Protein AF-A0A2U0TCL8-F1 (afdb_monomer)

Mean predicted aligned error: 9.35 Å

Solvent-accessible surface area (backbone atoms only — not comparable to full-atom values): 14230 Å² total; per-residue (Å²): 130,83,76,74,63,49,68,60,53,51,51,57,44,38,33,75,78,64,74,40,71,72,40,63,86,39,90,92,47,63,72,33,33,38,34,45,47,89,89,80,61,44,68,26,34,36,37,35,71,40,50,26,63,83,74,75,40,86,68,87,61,67,43,48,31,35,37,31,41,38,62,55,90,52,48,67,68,46,53,77,38,72,42,38,41,77,23,74,99,47,61,59,70,41,24,34,24,36,43,59,82,69,63,46,55,70,67,63,52,49,53,44,52,51,51,8,38,60,76,57,50,53,68,68,59,29,56,77,68,70,41,91,75,66,47,51,32,35,34,57,39,48,60,91,83,41,63,62,70,61,49,40,71,76,60,38,48,47,80,41,81,52,85,65,94,67,46,56,67,15,36,42,30,36,27,34,37,73,90,64,36,13,37,35,35,38,22,41,24,75,39,50,75,42,80,35,83,55,87,52,94,90,48,93,39,66,27,25,23,36,32,31,65,76,44,80,46,55,58,74,76,40,15,50,71,58,38,38,77,65,73,42,84,76,69,90,49,76,41,74,55,51,66,70,52,54,52,55,62,65,62,74,110

Organism: NCBI:txid1122935

Nearest PDB structures (foldseek):
  3h9x-assembly1_A  TM=9.838E-01  e=2.923E-14  Pseudomonas syringae pv. tomato
  2kfp-assembly1_A  TM=9.022E-01  e=9.001E-12  Pseudomonas syringae pv. tomato
  2gbs-assembly1_A  TM=6.401E-01  e=4.550E-04  Rhodopseudomonas palustris CGA009
  5y6b-assembly4_D  TM=6.454E-01  e=4.836E-04  Zymomonas mobilis subsp. mobilis ATCC 10988
  1zce-assembly1_A  TM=6.730E-01  e=1.005E-03  Agrobacterium fabrum str. C58

Structure (mmCIF, N/CA/C/O backbone):
data_AF-A0A2U0TCL8-F1
#
_entry.id   AF-A0A2U0TCL8-F1
#
loop_
_atom_site.group_PDB
_atom_site.id
_atom_site.type_symbol
_atom_site.label_atom_id
_atom_site.label_alt_id
_atom_site.label_comp_id
_atom_site.label_asym_id
_atom_site.label_entity_id
_atom_site.label_seq_id
_atom_site.pdbx_PDB_ins_code
_atom_site.Cartn_x
_atom_site.Cartn_y
_atom_site.Cartn_z
_atom_site.occupancy
_atom_site.B_iso_or_equiv
_atom_site.auth_seq_id
_atom_site.auth_comp_id
_atom_site.auth_asym_id
_atom_site.auth_atom_id
_atom_site.pdbx_PDB_model_num
ATOM 1 N N . MET A 1 1 ? -21.539 21.633 22.368 1.00 35.16 1 MET A N 1
ATOM 2 C CA . MET A 1 1 ? -21.601 20.963 21.054 1.00 35.16 1 MET A CA 1
ATOM 3 C C . MET A 1 1 ? -21.354 19.491 21.312 1.00 35.16 1 MET A C 1
ATOM 5 O O . MET A 1 1 ? -20.306 19.159 21.846 1.00 35.16 1 MET A O 1
ATOM 9 N N . SER A 1 2 ? -22.362 18.649 21.104 1.00 37.31 2 SER A N 1
ATOM 10 C CA . SER A 1 2 ? -22.254 17.194 21.237 1.00 37.31 2 SER A CA 1
ATOM 11 C C . SER A 1 2 ? -21.153 16.699 20.303 1.00 37.31 2 SER A C 1
ATOM 13 O O . SER A 1 2 ? -21.196 16.982 19.109 1.00 37.31 2 SER A O 1
ATOM 15 N N . ASN A 1 3 ? -20.150 16.014 20.855 1.00 48.47 3 ASN A N 1
ATOM 16 C CA . ASN A 1 3 ? -19.114 15.362 20.059 1.00 48.47 3 ASN A CA 1
ATOM 17 C C . ASN A 1 3 ? -19.838 14.423 19.071 1.00 48.47 3 ASN A C 1
ATOM 19 O O . ASN A 1 3 ? -20.658 13.621 19.537 1.00 48.47 3 ASN A O 1
ATOM 23 N N . PRO A 1 4 ? -19.653 14.541 17.742 1.00 58.88 4 PRO A N 1
ATOM 24 C CA . PRO A 1 4 ? -20.267 13.603 16.813 1.00 58.88 4 PRO A CA 1
ATOM 25 C C . PRO A 1 4 ? -19.856 12.184 17.215 1.00 58.88 4 PRO A C 1
ATOM 27 O O . PRO A 1 4 ? -18.716 11.953 17.619 1.00 58.88 4 PRO A O 1
ATOM 30 N N . ASN A 1 5 ? -20.791 11.235 17.156 1.00 86.75 5 ASN A N 1
ATOM 31 C CA . ASN A 1 5 ? -20.485 9.831 17.409 1.00 86.75 5 ASN A CA 1
ATOM 32 C C . ASN A 1 5 ? -19.548 9.338 16.288 1.00 86.75 5 ASN A C 1
ATOM 34 O O . ASN A 1 5 ? -20.013 8.895 15.239 1.00 86.75 5 ASN A O 1
ATOM 38 N N . LEU A 1 6 ? -18.231 9.475 16.498 1.00 94.06 6 LEU A N 1
ATOM 39 C CA . LEU A 1 6 ? -17.193 9.163 15.511 1.00 94.06 6 LEU A CA 1
ATOM 40 C C . LEU A 1 6 ? -17.267 7.705 15.056 1.00 94.06 6 LEU A C 1
ATOM 42 O O . LEU A 1 6 ? -17.051 7.424 13.882 1.00 94.06 6 LEU A O 1
ATOM 46 N N . ARG A 1 7 ? -17.645 6.781 15.947 1.00 95.81 7 ARG A N 1
ATOM 47 C CA . ARG A 1 7 ? -17.905 5.383 15.588 1.00 95.81 7 ARG A CA 1
ATOM 48 C C . ARG A 1 7 ? -18.994 5.289 14.521 1.00 95.81 7 ARG A C 1
ATOM 50 O O . ARG A 1 7 ? -18.753 4.672 13.489 1.00 95.81 7 ARG A O 1
ATOM 57 N N . GLN A 1 8 ? -20.162 5.895 14.743 1.00 95.75 8 GLN A N 1
ATOM 58 C CA . GLN A 1 8 ? -21.251 5.848 13.760 1.00 95.75 8 GLN A CA 1
ATOM 59 C C . GLN A 1 8 ? -20.847 6.529 12.451 1.00 95.75 8 GLN A C 1
ATOM 61 O O . GLN A 1 8 ? -21.070 5.976 11.381 1.00 95.75 8 GLN A O 1
ATOM 66 N N . PHE A 1 9 ? -20.169 7.675 12.538 1.00 95.38 9 PHE A N 1
ATOM 67 C CA . PHE A 1 9 ? -19.636 8.372 11.371 1.00 95.38 9 PHE A CA 1
ATOM 68 C C . PHE A 1 9 ? -18.721 7.473 10.520 1.00 95.38 9 PHE A C 1
ATOM 70 O O . PHE A 1 9 ? -18.880 7.423 9.301 1.00 95.38 9 PHE A O 1
ATOM 77 N N . ILE A 1 10 ? -17.798 6.734 11.148 1.00 97.44 10 ILE A N 1
ATOM 78 C CA . ILE A 1 10 ? -16.909 5.794 10.453 1.00 97.44 10 ILE A CA 1
ATOM 79 C C . ILE A 1 10 ? -17.711 4.661 9.811 1.00 97.44 10 ILE A C 1
ATOM 81 O O . ILE A 1 10 ? -17.450 4.330 8.658 1.00 97.44 10 ILE A O 1
ATOM 85 N N . LEU A 1 11 ? -18.672 4.071 10.531 1.00 97.44 11 LEU A N 1
ATOM 86 C CA . LEU A 1 11 ? -19.505 2.984 10.005 1.00 97.44 11 LEU A CA 1
ATOM 87 C C . LEU A 1 11 ? -20.307 3.437 8.776 1.00 97.44 11 LEU A C 1
ATOM 89 O O . LEU A 1 11 ? -20.274 2.767 7.747 1.00 97.44 11 LEU A O 1
ATOM 93 N N . ASP A 1 12 ? -20.933 4.612 8.843 1.00 96.81 12 ASP A N 1
ATOM 94 C CA . ASP A 1 12 ? -21.671 5.191 7.717 1.00 96.81 12 ASP A CA 1
ATOM 95 C C . ASP A 1 12 ? -20.745 5.545 6.547 1.00 96.81 12 ASP A C 1
ATOM 97 O O . ASP A 1 12 ? -21.157 5.505 5.387 1.00 96.81 12 ASP A O 1
ATOM 101 N N . TYR A 1 13 ? -19.509 5.963 6.835 1.00 95.31 13 TYR A N 1
ATOM 102 C CA . TYR A 1 13 ? -18.511 6.270 5.817 1.00 95.31 13 TYR A CA 1
ATOM 103 C C . TYR A 1 13 ? -18.089 5.004 5.066 1.00 95.31 13 TYR A C 1
ATOM 105 O O . TYR A 1 13 ? -18.170 4.965 3.842 1.00 95.31 13 TYR A O 1
ATOM 113 N N . VAL A 1 14 ? -17.674 3.948 5.770 1.00 96.38 14 VAL A N 1
ATOM 114 C CA . VAL A 1 14 ? -17.174 2.726 5.116 1.00 96.38 14 VAL A CA 1
ATOM 115 C C . VAL A 1 14 ? -18.270 1.940 4.398 1.00 96.38 14 VAL A C 1
ATOM 117 O O . VAL A 1 14 ? -17.985 1.291 3.393 1.00 96.38 14 VAL A O 1
ATOM 120 N N . ASP A 1 15 ? -19.518 2.029 4.854 1.00 96.19 15 ASP A N 1
ATOM 121 C CA . ASP A 1 15 ? -20.661 1.482 4.126 1.00 96.19 15 ASP A CA 1
ATOM 122 C C . ASP A 1 15 ? -20.858 2.224 2.794 1.00 96.19 15 ASP A C 1
ATOM 124 O O . ASP A 1 15 ? -20.819 1.618 1.725 1.00 96.19 15 ASP A O 1
ATOM 128 N N . ARG A 1 16 ? -20.925 3.562 2.822 1.00 93.50 16 ARG A N 1
ATOM 129 C CA . ARG A 1 16 ? -21.121 4.377 1.609 1.00 93.50 16 ARG A CA 1
ATOM 130 C C . ARG A 1 16 ? -19.953 4.322 0.625 1.00 93.50 16 ARG A C 1
ATOM 132 O O . ARG A 1 16 ? -20.184 4.309 -0.580 1.00 93.50 16 ARG A O 1
ATOM 139 N N . HIS A 1 17 ? -18.715 4.338 1.116 1.00 89.00 17 HIS A N 1
ATOM 140 C CA . HIS A 1 17 ? -17.519 4.441 0.274 1.00 89.00 17 HIS A CA 1
ATOM 141 C C . HIS A 1 17 ? -16.965 3.084 -0.164 1.00 89.00 17 HIS A C 1
ATOM 143 O O . HIS A 1 17 ? -16.401 2.981 -1.251 1.00 89.00 17 HIS A O 1
ATOM 149 N N . TYR A 1 18 ? -17.130 2.043 0.658 1.00 93.50 18 TYR A N 1
ATOM 150 C CA . TYR A 1 18 ? -16.530 0.727 0.420 1.00 93.50 18 TYR A CA 1
ATOM 151 C C . TYR A 1 18 ? -17.537 -0.417 0.385 1.00 93.50 18 TYR A C 1
ATOM 153 O O . TYR A 1 18 ? -17.122 -1.569 0.239 1.00 93.50 18 TYR A O 1
ATOM 161 N N . ASN A 1 19 ? -18.836 -0.141 0.553 1.00 93.81 19 ASN A N 1
ATOM 162 C CA . ASN A 1 19 ? -19.871 -1.165 0.703 1.00 93.81 19 ASN A CA 1
ATOM 163 C C . ASN A 1 19 ? -19.493 -2.196 1.786 1.00 93.81 19 ASN A C 1
ATOM 165 O O . ASN A 1 19 ? -19.624 -3.411 1.604 1.00 93.81 19 ASN A O 1
ATOM 169 N N . THR A 1 20 ? -18.892 -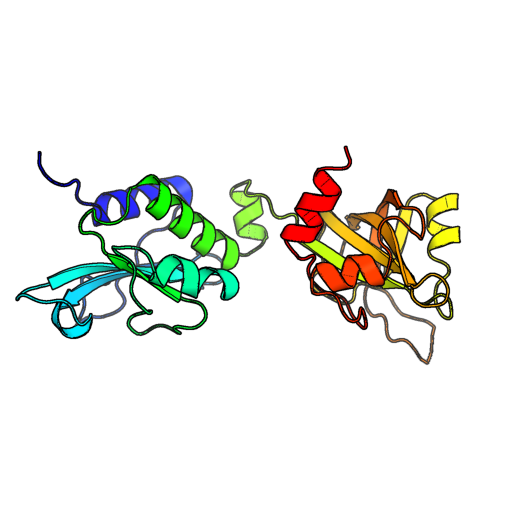1.723 2.885 1.00 97.19 20 THR A N 1
ATOM 170 C CA . THR A 1 20 ? -18.407 -2.586 3.966 1.00 97.19 20 THR A CA 1
ATOM 171 C C . THR A 1 20 ? -19.322 -2.501 5.178 1.00 97.19 20 THR A C 1
ATOM 173 O O . THR A 1 20 ? -19.351 -1.492 5.876 1.00 97.19 20 THR A O 1
ATOM 176 N N . ALA A 1 21 ? -19.989 -3.615 5.480 1.00 96.81 21 ALA A N 1
ATOM 177 C CA . ALA A 1 21 ? -20.738 -3.799 6.715 1.00 96.81 21 ALA A CA 1
ATOM 178 C C . ALA A 1 21 ? -19.823 -4.312 7.849 1.00 96.81 21 ALA A C 1
ATOM 180 O O . ALA A 1 21 ? -18.953 -5.156 7.597 1.00 96.81 21 ALA A O 1
ATOM 181 N N . PRO A 1 22 ? -20.012 -3.851 9.101 1.00 97.94 22 PRO A N 1
ATOM 182 C CA . PRO A 1 22 ? -19.245 -4.338 10.241 1.00 97.94 22 PRO A CA 1
ATOM 183 C C . PRO A 1 22 ? -19.599 -5.782 10.611 1.00 97.94 22 PRO A C 1
ATOM 185 O O . PRO A 1 22 ? -20.764 -6.179 10.603 1.00 97.94 22 PRO A O 1
ATOM 188 N N . GLU A 1 23 ? -18.591 -6.554 11.016 1.00 98.06 23 GLU A N 1
ATOM 189 C CA . GLU A 1 23 ? -18.771 -7.883 11.606 1.00 98.06 23 GLU A CA 1
ATOM 190 C C . GLU A 1 23 ? -18.440 -7.879 13.104 1.00 98.06 23 GLU A C 1
ATOM 192 O O . GLU A 1 23 ? -17.390 -7.391 13.520 1.00 98.06 23 GLU A O 1
ATOM 197 N N . TYR A 1 24 ? -19.308 -8.490 13.913 1.00 97.62 24 TYR A N 1
ATOM 198 C CA . TYR A 1 24 ? -19.154 -8.595 15.367 1.00 97.62 24 TYR A CA 1
ATOM 199 C C . TYR A 1 24 ? -18.804 -10.033 15.745 1.00 97.62 24 TYR A C 1
ATOM 201 O O . TYR A 1 24 ? -19.670 -10.891 15.914 1.00 97.62 24 TYR A O 1
ATOM 209 N N . LEU A 1 25 ? -17.504 -10.318 15.804 1.00 96.06 25 LEU A N 1
ATOM 210 C CA . LEU A 1 25 ? -17.001 -11.695 15.841 1.00 96.06 25 LEU A CA 1
ATOM 211 C C . LEU A 1 25 ? -16.941 -12.305 17.248 1.00 96.06 25 LEU A C 1
ATOM 213 O O . LEU A 1 25 ? -16.801 -13.523 17.381 1.00 96.06 25 LEU A O 1
ATOM 217 N N . TRP A 1 26 ? -17.041 -11.493 18.303 1.00 95.88 26 TRP A N 1
ATOM 218 C CA . TRP A 1 26 ? -16.821 -11.940 19.680 1.00 95.88 26 TRP A CA 1
ATOM 219 C C . TRP A 1 26 ? -18.052 -11.750 20.559 1.00 95.88 26 TRP A C 1
ATOM 221 O O . TRP A 1 26 ? -18.563 -10.650 20.715 1.00 95.88 26 TRP A O 1
ATOM 231 N N . LYS A 1 27 ? -18.474 -12.826 21.238 1.00 94.19 27 LYS A N 1
ATOM 232 C CA . LYS A 1 27 ? -19.571 -12.775 22.223 1.00 94.19 27 LYS A CA 1
ATOM 233 C C . LYS A 1 27 ? -19.224 -11.961 23.473 1.00 94.19 27 LYS A C 1
ATOM 235 O O . LYS A 1 27 ? -20.117 -11.392 24.086 1.00 94.19 27 LYS A O 1
ATOM 240 N N . ARG A 1 28 ? -17.949 -11.976 23.884 1.00 94.44 28 ARG A N 1
ATOM 241 C CA . ARG A 1 28 ? -17.468 -11.263 25.083 1.00 94.44 28 ARG A CA 1
ATOM 242 C C . ARG A 1 28 ? -17.298 -9.767 24.840 1.00 94.44 28 ARG A C 1
ATOM 244 O O . ARG A 1 28 ? -17.519 -8.991 25.758 1.00 94.44 28 ARG A O 1
ATOM 251 N N . ASP A 1 29 ? -16.989 -9.401 23.602 1.00 94.19 29 ASP A N 1
ATOM 252 C CA . ASP A 1 29 ? -16.765 -8.027 23.165 1.00 94.19 29 ASP A CA 1
ATOM 253 C C . ASP A 1 29 ? -17.728 -7.708 22.006 1.00 94.19 29 ASP A C 1
ATOM 255 O O . ASP A 1 29 ? -17.301 -7.533 20.862 1.00 94.19 29 ASP A O 1
ATOM 259 N N . PRO A 1 30 ? -19.053 -7.674 22.267 1.00 94.56 30 PRO A N 1
ATOM 260 C CA . PRO A 1 30 ? -20.074 -7.561 21.221 1.00 94.56 30 PRO A CA 1
ATOM 261 C C . PRO A 1 30 ? -20.045 -6.213 20.492 1.00 94.56 30 PRO A C 1
ATOM 263 O O . PRO A 1 30 ? -20.633 -6.078 19.426 1.00 94.56 30 PRO A O 1
ATOM 266 N N . ASN A 1 31 ? -19.352 -5.223 21.054 1.00 94.31 31 ASN A N 1
ATOM 267 C CA . ASN A 1 31 ? -19.199 -3.891 20.484 1.00 94.31 31 ASN A CA 1
ATOM 268 C C . ASN A 1 31 ? -17.966 -3.774 19.572 1.00 94.31 31 ASN A C 1
ATOM 270 O O . ASN A 1 31 ? -17.753 -2.712 18.981 1.00 94.31 31 ASN A O 1
ATOM 274 N N . TYR A 1 32 ? -17.141 -4.820 19.449 1.00 97.50 32 TYR A N 1
ATOM 275 C CA . TYR A 1 32 ? -15.972 -4.799 18.573 1.00 97.50 32 TYR A CA 1
ATOM 276 C C . TYR A 1 32 ? -16.414 -5.040 17.130 1.00 97.50 32 TYR A C 1
ATOM 278 O O . TYR A 1 32 ? -16.843 -6.138 16.775 1.00 97.50 32 TYR A O 1
ATOM 286 N N . ALA A 1 33 ? -16.306 -4.003 16.305 1.00 98.31 33 ALA A N 1
ATOM 287 C CA . ALA A 1 33 ? -16.721 -4.016 14.911 1.00 98.31 33 ALA A CA 1
ATOM 288 C C . ALA A 1 33 ? -15.503 -4.214 14.007 1.00 98.31 33 ALA A C 1
ATOM 290 O O . ALA A 1 33 ? -14.655 -3.328 13.884 1.00 98.31 33 ALA A O 1
ATOM 291 N N . VAL A 1 34 ? -15.412 -5.375 13.367 1.00 98.62 34 VAL A N 1
ATOM 292 C CA . VAL A 1 34 ? -14.377 -5.682 12.380 1.00 98.62 34 VAL A CA 1
ATOM 293 C C . VAL A 1 34 ? -14.807 -5.176 11.010 1.00 98.62 34 VAL A C 1
ATOM 295 O O . VAL A 1 34 ? -15.898 -5.496 10.542 1.00 98.62 34 VAL A O 1
ATOM 298 N N . LEU A 1 35 ? -13.913 -4.448 10.342 1.00 98.62 35 LEU A N 1
ATOM 299 C CA . LEU A 1 35 ? -14.072 -3.994 8.965 1.00 98.62 35 LEU A CA 1
ATOM 300 C C . LEU A 1 35 ? -13.027 -4.687 8.087 1.00 98.62 35 LEU A C 1
ATOM 302 O O . LEU A 1 35 ? -11.814 -4.618 8.327 1.00 98.62 35 LEU A O 1
ATOM 306 N N . ARG A 1 36 ? -13.499 -5.419 7.082 1.00 97.56 36 ARG A N 1
ATOM 307 C CA . ARG A 1 36 ? -12.656 -6.293 6.267 1.00 97.56 36 ARG A CA 1
ATOM 308 C C . ARG A 1 36 ? -13.212 -6.451 4.863 1.00 97.56 36 ARG A C 1
ATOM 310 O O . ARG A 1 36 ? -14.424 -6.477 4.676 1.00 97.56 36 ARG A O 1
ATOM 317 N N . HIS A 1 37 ? -12.317 -6.612 3.895 1.00 96.50 37 HIS A N 1
ATOM 318 C CA . HIS A 1 37 ? -12.690 -6.710 2.485 1.00 96.50 37 HIS A CA 1
ATOM 319 C C . HIS A 1 37 ? -13.594 -7.917 2.214 1.00 96.50 37 HIS A C 1
ATOM 321 O O . HIS A 1 37 ? -13.456 -8.977 2.844 1.00 96.50 37 HIS A O 1
ATOM 327 N N . GLN A 1 38 ? -14.516 -7.774 1.261 1.00 91.19 38 GLN A N 1
ATOM 328 C CA . GLN A 1 38 ? -15.421 -8.860 0.878 1.00 91.19 38 GLN A CA 1
ATOM 329 C C . GLN A 1 38 ? -14.682 -9.974 0.117 1.00 91.19 38 GLN A C 1
ATOM 331 O O . GLN A 1 38 ? -14.950 -11.153 0.342 1.00 91.19 38 GLN A O 1
ATOM 336 N N . ASP A 1 39 ? -13.710 -9.604 -0.718 1.00 86.38 39 ASP A N 1
ATOM 337 C CA . ASP A 1 39 ? -13.019 -10.477 -1.672 1.00 86.38 39 ASP A CA 1
ATOM 338 C C . ASP A 1 39 ? -11.933 -11.370 -1.045 1.00 86.38 39 ASP A C 1
ATOM 340 O O . ASP A 1 39 ? -11.868 -12.566 -1.313 1.00 86.38 39 ASP A O 1
ATOM 344 N N . ASN A 1 40 ? -11.072 -10.809 -0.195 1.00 92.88 40 ASN A N 1
ATOM 345 C CA . ASN A 1 40 ? -9.883 -11.472 0.349 1.00 92.88 40 ASN A CA 1
ATOM 346 C C . ASN A 1 40 ? -9.960 -11.692 1.865 1.00 92.88 40 ASN A C 1
ATOM 348 O O . ASN A 1 40 ? -9.033 -12.217 2.483 1.00 92.88 40 ASN A O 1
ATOM 352 N N . ARG A 1 41 ? -11.068 -11.250 2.460 1.00 95.50 41 ARG A N 1
ATOM 353 C CA . ARG A 1 41 ? -11.398 -11.299 3.878 1.00 95.50 41 ARG A CA 1
ATOM 354 C C . ARG A 1 41 ? -10.418 -10.602 4.837 1.00 95.50 41 ARG A C 1
ATOM 356 O O . ARG A 1 41 ? -10.638 -10.683 6.048 1.00 95.50 41 ARG A O 1
ATOM 363 N N . LYS A 1 42 ? -9.392 -9.897 4.347 1.00 96.88 42 LYS A N 1
ATOM 364 C CA . LYS A 1 42 ? -8.394 -9.198 5.170 1.00 96.88 42 LYS A CA 1
ATOM 365 C C . LYS A 1 42 ? -9.016 -8.018 5.894 1.00 96.88 42 LYS A C 1
ATOM 367 O O . LYS A 1 42 ? -9.801 -7.267 5.322 1.00 96.88 42 LYS A O 1
ATOM 372 N N . TRP A 1 43 ? -8.618 -7.851 7.148 1.00 98.25 43 TRP A N 1
ATOM 373 C CA . TRP A 1 43 ? -9.043 -6.726 7.965 1.00 98.25 43 TRP A CA 1
ATOM 374 C C . TRP A 1 43 ? -8.250 -5.496 7.579 1.00 98.25 43 TRP A C 1
ATOM 376 O O . TRP A 1 43 ? -7.026 -5.561 7.449 1.00 98.25 43 TRP A O 1
ATOM 386 N N . TYR A 1 44 ? -8.964 -4.390 7.434 1.00 98.12 44 TYR A N 1
ATOM 387 C CA . TYR A 1 44 ? -8.372 -3.071 7.282 1.00 98.12 44 TYR A CA 1
ATOM 388 C C . TYR A 1 44 ? -8.698 -2.186 8.484 1.00 98.12 44 TYR A C 1
ATOM 390 O O . TYR A 1 44 ? -7.980 -1.229 8.750 1.00 98.12 44 TYR A O 1
ATOM 398 N N . ALA A 1 45 ? -9.722 -2.514 9.270 1.00 98.56 45 ALA A N 1
ATOM 399 C CA . ALA A 1 45 ? -9.929 -1.844 10.538 1.00 98.56 45 ALA A CA 1
ATOM 400 C C . ALA A 1 45 ? -10.634 -2.726 11.563 1.00 98.56 45 ALA A C 1
ATOM 402 O O . ALA A 1 45 ? -11.290 -3.715 11.232 1.00 98.56 45 ALA A O 1
ATOM 403 N N . ILE A 1 46 ? -10.514 -2.335 12.825 1.00 98.56 46 ILE A N 1
ATOM 404 C CA . ILE A 1 46 ? -11.380 -2.825 13.894 1.00 98.56 46 ILE A CA 1
ATOM 405 C C . ILE A 1 46 ? -11.648 -1.686 14.875 1.00 98.56 46 ILE A C 1
ATOM 407 O O . ILE A 1 46 ? -10.706 -1.099 15.404 1.00 98.56 46 ILE A O 1
ATOM 411 N N . ILE A 1 47 ? -12.925 -1.380 15.095 1.00 98.50 47 ILE A N 1
ATOM 412 C CA . ILE A 1 47 ? -13.389 -0.385 16.067 1.00 98.50 47 ILE A CA 1
ATOM 413 C C . ILE A 1 47 ? -13.723 -1.114 17.364 1.00 98.50 47 ILE A C 1
ATOM 415 O O . ILE A 1 47 ? -14.436 -2.116 17.348 1.00 98.50 47 ILE A O 1
ATOM 419 N N . MET A 1 48 ? -13.213 -0.617 18.481 1.00 98.06 48 MET A N 1
ATOM 420 C CA . MET A 1 48 ? -13.302 -1.246 19.794 1.00 98.06 48 MET A CA 1
ATOM 421 C C . MET A 1 48 ? -13.630 -0.192 20.843 1.00 98.06 48 MET A C 1
ATOM 423 O O . MET A 1 48 ? -13.101 0.911 20.788 1.00 98.06 48 MET A O 1
ATOM 427 N N . ASP A 1 49 ? -14.440 -0.547 21.829 1.00 96.31 49 ASP A N 1
ATOM 428 C CA . ASP A 1 49 ? -14.580 0.198 23.075 1.00 96.31 49 ASP A CA 1
ATOM 429 C C . ASP A 1 49 ? -13.605 -0.408 24.095 1.00 96.31 49 ASP A C 1
ATOM 431 O O . ASP A 1 49 ? -13.813 -1.514 24.564 1.00 96.31 49 ASP A O 1
ATOM 435 N N . ILE A 1 50 ? -12.502 0.252 24.431 1.00 96.06 50 ILE A N 1
ATOM 436 C CA . ILE A 1 50 ? -11.407 -0.357 25.209 1.00 96.06 50 ILE A CA 1
ATOM 437 C C . ILE A 1 50 ? -11.350 0.281 26.602 1.00 96.06 50 ILE A C 1
ATOM 439 O O . ILE A 1 50 ? -11.491 1.502 26.706 1.00 96.06 50 ILE A O 1
ATOM 443 N N . PRO A 1 51 ? -11.115 -0.474 27.697 1.00 96.44 51 PRO A N 1
ATOM 444 C CA . PRO A 1 51 ? -10.806 0.132 28.989 1.00 96.44 51 PRO A CA 1
ATOM 445 C C . PRO A 1 51 ? -9.609 1.078 28.875 1.00 96.44 51 PRO A C 1
ATOM 447 O O . PRO A 1 51 ? -8.557 0.686 28.369 1.00 96.44 51 PRO A O 1
ATOM 450 N N . ARG A 1 52 ? -9.729 2.300 29.398 1.00 96.94 52 ARG A N 1
ATOM 451 C CA . ARG A 1 52 ? -8.658 3.313 29.323 1.00 96.94 52 ARG A CA 1
ATOM 452 C C . ARG A 1 52 ? -7.322 2.795 29.869 1.00 96.94 52 ARG A C 1
ATOM 454 O O . ARG A 1 52 ? -6.280 2.987 29.245 1.00 96.94 52 ARG A O 1
ATOM 461 N N . SER A 1 53 ? -7.372 2.032 30.961 1.00 96.62 53 SER A N 1
ATOM 462 C CA . SER A 1 53 ? -6.207 1.385 31.577 1.00 96.62 53 SER A CA 1
ATOM 463 C C . SER A 1 53 ? -5.477 0.405 30.652 1.00 96.62 53 SER A C 1
ATOM 465 O O . SER A 1 53 ? -4.255 0.308 30.709 1.00 96.62 53 SER A O 1
ATOM 467 N N . SER A 1 54 ? -6.191 -0.281 29.753 1.00 96.31 54 SER A N 1
ATOM 468 C CA . SER A 1 54 ? -5.589 -1.211 28.781 1.00 96.31 54 SER A CA 1
ATOM 469 C C . SER A 1 54 ? -4.796 -0.495 27.684 1.00 96.31 54 SER A C 1
ATOM 471 O O . SER A 1 54 ? -3.956 -1.114 27.035 1.00 96.31 54 SER A O 1
ATOM 473 N N . LEU A 1 55 ? -5.046 0.803 27.497 1.00 95.88 55 LEU A N 1
ATOM 474 C CA . LEU A 1 55 ? -4.334 1.682 26.570 1.00 95.88 55 LEU A CA 1
ATOM 475 C C . LEU A 1 55 ? -3.261 2.539 27.267 1.00 95.88 55 LEU A C 1
ATOM 477 O O . LEU A 1 55 ? -2.665 3.403 26.632 1.00 95.88 55 LEU A O 1
ATOM 481 N N . GLY A 1 56 ? -3.022 2.335 28.569 1.00 95.00 56 GLY A N 1
ATOM 482 C CA . GLY A 1 56 ? -2.108 3.172 29.355 1.00 95.00 56 GLY A CA 1
ATOM 483 C C . GLY A 1 56 ? -2.624 4.596 29.599 1.00 95.00 56 GLY A C 1
ATOM 484 O O . GLY A 1 56 ? -1.850 5.475 29.971 1.00 95.00 56 GLY A O 1
ATOM 485 N N . LEU A 1 57 ? -3.922 4.840 29.388 1.00 94.75 57 LEU A N 1
ATOM 486 C CA . LEU A 1 57 ? -4.547 6.142 29.597 1.00 94.75 57 LEU A CA 1
ATOM 487 C C . LEU A 1 57 ? -5.001 6.302 31.050 1.00 94.75 57 LEU A C 1
ATOM 489 O O . LEU A 1 57 ? -5.490 5.362 31.675 1.00 94.75 57 LEU A O 1
ATOM 493 N N . GLN A 1 58 ? -4.895 7.528 31.561 1.00 93.56 58 GLN A N 1
ATOM 494 C CA . GLN A 1 58 ? -5.417 7.896 32.878 1.00 93.56 58 GLN A CA 1
ATOM 495 C C . GLN A 1 58 ? -6.953 7.980 32.876 1.00 93.56 58 GLN A C 1
ATOM 497 O O . GLN A 1 58 ? -7.573 8.304 31.851 1.00 93.56 58 GLN A O 1
ATOM 502 N N . GLY A 1 59 ? -7.546 7.753 34.050 1.00 91.56 59 GLY A N 1
ATOM 503 C CA . GLY A 1 59 ? -8.989 7.814 34.295 1.00 91.56 59 GLY A CA 1
ATOM 504 C C . GLY A 1 59 ? -9.709 6.468 34.162 1.00 91.56 59 GLY A C 1
ATOM 505 O O . GLY A 1 59 ? -9.180 5.502 33.614 1.00 91.56 59 GLY A O 1
ATOM 506 N N . GLU A 1 60 ? -10.936 6.421 34.674 1.00 92.06 60 GLU A N 1
ATOM 507 C CA . GLU A 1 60 ? -11.802 5.240 34.637 1.00 92.06 60 GLU A CA 1
ATOM 508 C C . GLU A 1 60 ? -12.660 5.190 33.362 1.00 92.06 60 GLU A C 1
ATOM 510 O O . GLU A 1 60 ? -12.810 6.177 32.640 1.00 92.06 60 GLU A O 1
ATOM 515 N N . GLY A 1 61 ? -13.242 4.023 33.083 1.00 94.25 61 GLY A N 1
ATOM 516 C CA . GLY A 1 61 ? -14.175 3.826 31.974 1.00 94.25 61 GLY A CA 1
ATOM 517 C C . GLY A 1 61 ? -13.541 3.295 30.687 1.00 94.25 61 GLY A C 1
ATOM 518 O O . GLY A 1 61 ? -12.423 2.768 30.670 1.00 94.25 61 GLY A O 1
ATOM 519 N N . ARG A 1 62 ? -14.310 3.390 29.599 1.00 95.25 62 ARG A N 1
ATOM 520 C CA . ARG A 1 62 ? -13.962 2.882 28.266 1.00 95.25 62 ARG A CA 1
ATOM 521 C C . ARG A 1 62 ? -13.876 4.030 27.268 1.00 95.25 62 ARG A C 1
ATOM 523 O O . ARG A 1 62 ? -14.500 5.069 27.459 1.00 95.25 62 ARG A O 1
ATOM 530 N N . ILE A 1 63 ? -13.091 3.835 26.221 1.00 95.69 63 ILE A N 1
ATOM 531 C CA . ILE A 1 63 ? -12.918 4.781 25.123 1.00 95.69 63 ILE A CA 1
ATOM 532 C C . ILE A 1 63 ? -13.039 4.035 23.801 1.00 95.69 63 ILE A C 1
ATOM 534 O O . ILE A 1 63 ? -12.494 2.942 23.658 1.00 95.69 63 ILE A O 1
ATOM 538 N N . ASP A 1 64 ? -13.750 4.621 22.844 1.00 97.44 64 ASP A N 1
ATOM 539 C CA . ASP A 1 64 ? -13.750 4.104 21.483 1.00 97.44 64 ASP A CA 1
ATOM 540 C C . ASP A 1 64 ? -12.396 4.383 20.823 1.00 97.44 64 ASP A C 1
ATOM 542 O O . ASP A 1 64 ? -11.856 5.488 20.892 1.00 97.44 64 ASP A O 1
ATOM 546 N N . ALA A 1 65 ? -11.844 3.366 20.179 1.00 98.12 65 ALA A N 1
ATOM 547 C CA . ALA A 1 65 ? -10.622 3.443 19.403 1.00 98.12 65 ALA A CA 1
ATOM 548 C C . ALA A 1 65 ? -10.748 2.572 18.152 1.00 98.12 65 ALA A C 1
ATOM 550 O O . ALA A 1 65 ? -11.520 1.613 18.115 1.00 98.12 65 ALA A O 1
ATOM 551 N N . ILE A 1 66 ? -9.964 2.882 17.129 1.00 98.75 66 ILE A N 1
ATOM 552 C CA . ILE A 1 66 ? -9.895 2.104 15.895 1.00 98.75 66 ILE A CA 1
ATOM 553 C C . ILE A 1 66 ? -8.458 1.668 15.647 1.00 98.75 66 ILE A C 1
ATOM 555 O O . ILE A 1 66 ? -7.534 2.477 15.693 1.00 98.75 66 ILE A O 1
ATOM 559 N N . ASN A 1 67 ? -8.255 0.384 15.375 1.00 98.81 67 ASN A N 1
ATOM 560 C CA . ASN A 1 67 ? -6.991 -0.067 14.814 1.00 98.81 67 ASN A CA 1
ATOM 561 C C . ASN A 1 67 ? -7.027 0.042 13.299 1.00 98.81 67 ASN A C 1
ATOM 563 O O . ASN A 1 67 ? -7.971 -0.447 12.679 1.00 98.81 67 ASN A O 1
ATOM 567 N N . LEU A 1 68 ? -5.962 0.585 12.718 1.00 98.69 68 LEU A N 1
ATOM 568 C CA . LEU A 1 68 ? -5.791 0.737 11.274 1.00 98.69 68 LEU A CA 1
ATOM 569 C C . LEU A 1 68 ? -4.438 0.179 10.840 1.00 98.69 68 LEU A C 1
ATOM 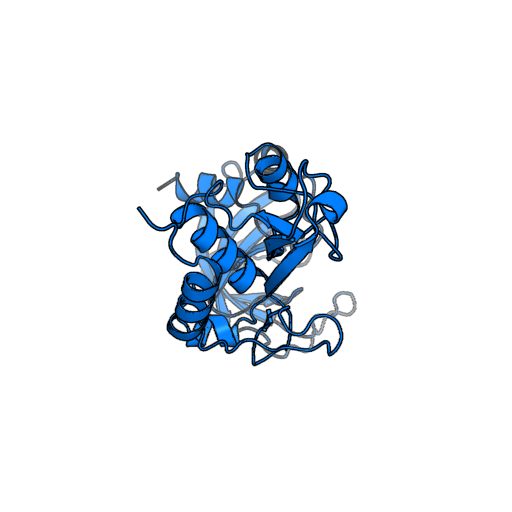571 O O . LEU A 1 68 ? -3.449 0.287 11.569 1.00 98.69 68 LEU A O 1
ATOM 575 N N . LYS A 1 69 ? -4.396 -0.444 9.660 1.00 97.88 69 LYS A N 1
ATOM 576 C CA . LYS A 1 69 ? -3.153 -0.859 9.017 1.00 97.88 69 LYS A CA 1
ATOM 577 C C . LYS A 1 69 ? -2.391 0.399 8.607 1.00 97.88 69 LYS A C 1
ATOM 579 O O . LYS A 1 69 ? -2.967 1.302 8.013 1.00 97.88 69 LYS A O 1
ATOM 584 N N . CYS A 1 70 ? -1.099 0.436 8.899 1.00 93.31 70 CYS A N 1
ATOM 585 C CA . CYS A 1 70 ? -0.233 1.572 8.605 1.00 93.31 70 CYS A CA 1
ATOM 586 C C . CYS A 1 70 ? 1.054 1.070 7.925 1.00 93.31 70 CYS A C 1
ATOM 588 O O . CYS A 1 70 ? 1.562 0.015 8.335 1.00 93.31 70 CYS A O 1
ATOM 590 N N . PRO A 1 71 ? 1.579 1.755 6.889 1.00 87.06 71 PRO A N 1
ATOM 591 C CA . PRO A 1 71 ? 2.931 1.505 6.397 1.00 87.06 71 PRO A CA 1
ATOM 592 C C . PRO A 1 71 ? 3.936 1.581 7.544 1.00 87.06 71 PRO A C 1
ATOM 594 O O . PRO A 1 71 ? 3.860 2.483 8.375 1.00 87.06 71 PRO A O 1
ATOM 597 N N . THR A 1 72 ? 4.870 0.634 7.606 1.00 87.31 72 THR A N 1
ATOM 598 C CA . THR A 1 72 ? 5.836 0.541 8.713 1.00 87.31 72 THR A CA 1
ATOM 599 C C . THR A 1 72 ? 6.652 1.824 8.862 1.00 87.31 72 THR A C 1
ATOM 601 O O . THR A 1 72 ? 6.928 2.242 9.978 1.00 87.31 72 THR A O 1
ATOM 604 N N . GLU A 1 73 ? 6.970 2.476 7.748 1.00 84.19 73 GLU A N 1
ATOM 605 C CA . GLU A 1 73 ? 7.695 3.742 7.685 1.00 84.19 73 GLU A CA 1
ATOM 606 C C . GLU A 1 73 ? 6.942 4.947 8.272 1.00 84.19 73 GLU A C 1
ATOM 608 O O . GLU A 1 73 ? 7.588 5.927 8.608 1.00 84.19 73 GLU A O 1
ATOM 613 N N . MET A 1 74 ? 5.613 4.883 8.420 1.00 86.06 74 MET A N 1
ATOM 614 C CA . MET A 1 74 ? 4.795 5.986 8.954 1.00 86.06 74 MET A CA 1
ATOM 615 C C . MET A 1 74 ? 4.377 5.778 10.415 1.00 86.06 74 MET A C 1
ATOM 617 O O . MET A 1 74 ? 3.820 6.685 11.031 1.00 86.06 74 MET A O 1
ATOM 621 N N . VAL A 1 75 ? 4.583 4.578 10.974 1.00 93.00 75 VAL A N 1
ATOM 622 C CA . VAL A 1 75 ? 4.106 4.243 12.327 1.00 93.00 75 VAL A CA 1
ATOM 623 C C . VAL A 1 75 ? 4.686 5.207 13.358 1.00 93.00 75 VAL A C 1
ATOM 625 O O . VAL A 1 75 ? 3.925 5.787 14.129 1.00 93.00 75 VAL A O 1
ATOM 628 N N . ASP A 1 76 ? 6.003 5.411 13.347 1.00 93.69 76 ASP A N 1
ATOM 629 C CA . ASP A 1 76 ? 6.675 6.235 14.354 1.00 93.69 76 ASP A CA 1
ATOM 630 C C . ASP A 1 76 ? 6.225 7.703 14.292 1.00 93.69 76 ASP A C 1
ATOM 632 O O . ASP A 1 76 ? 6.003 8.305 15.342 1.00 93.69 76 ASP A O 1
ATOM 636 N N . ASP A 1 77 ? 5.984 8.246 13.093 1.00 91.12 77 ASP A N 1
ATOM 637 C CA . ASP A 1 77 ? 5.504 9.621 12.893 1.00 91.12 77 ASP A CA 1
ATOM 638 C C . ASP A 1 77 ? 4.103 9.843 13.481 1.00 91.12 77 ASP A C 1
ATOM 640 O O . ASP A 1 77 ? 3.828 10.886 14.083 1.00 91.12 77 ASP A O 1
ATOM 644 N N . PHE A 1 78 ? 3.204 8.861 13.348 1.00 94.81 78 PHE A N 1
ATOM 645 C CA . PHE A 1 78 ? 1.886 8.932 13.983 1.00 94.81 78 PHE A CA 1
ATOM 646 C C . PHE A 1 78 ? 1.981 8.789 15.498 1.00 94.81 78 PHE A C 1
ATOM 648 O O . PHE A 1 78 ? 1.289 9.504 16.213 1.00 94.81 78 PHE A O 1
ATOM 655 N N . LEU A 1 79 ? 2.855 7.919 16.011 1.00 96.88 79 LEU A N 1
ATOM 656 C CA . LEU A 1 79 ? 3.002 7.709 17.456 1.00 96.88 79 LEU A CA 1
ATOM 657 C C . LEU A 1 79 ? 3.536 8.937 18.213 1.00 96.88 79 LEU A C 1
ATOM 659 O O . LEU A 1 79 ? 3.370 9.001 19.430 1.00 96.88 79 LEU A O 1
ATOM 663 N N . GLN A 1 80 ? 4.132 9.918 17.525 1.00 95.62 80 GLN A N 1
ATOM 664 C CA . GLN A 1 80 ? 4.505 11.207 18.126 1.00 95.62 80 GLN A CA 1
ATOM 665 C C . GLN A 1 80 ? 3.332 12.193 18.254 1.00 95.62 80 GLN A C 1
ATOM 667 O O . GLN A 1 80 ? 3.474 13.247 18.876 1.00 95.62 80 GLN A O 1
ATOM 672 N N . GLN A 1 81 ? 2.175 11.884 17.667 1.00 95.50 81 GLN A N 1
ATOM 673 C CA . GLN A 1 81 ? 1.019 12.773 17.626 1.00 95.50 81 GLN A CA 1
ATOM 674 C C . GLN A 1 81 ? -0.024 12.397 18.684 1.00 95.50 81 GLN A C 1
ATOM 676 O O . GLN A 1 81 ? -0.211 11.236 19.054 1.00 95.50 81 GLN A O 1
ATOM 681 N N . LYS A 1 82 ? -0.751 13.404 19.177 1.00 96.19 82 LYS A N 1
ATOM 682 C CA . LYS A 1 82 ? -1.832 13.194 20.145 1.00 96.19 82 LYS A CA 1
ATOM 683 C C . LYS A 1 82 ? -2.949 12.360 19.508 1.00 96.19 82 LYS A C 1
ATOM 685 O O . LYS A 1 82 ? -3.337 12.613 18.377 1.00 96.19 82 LYS A O 1
ATOM 690 N N . GLY A 1 83 ? -3.489 11.407 20.266 1.00 97.12 83 GLY A N 1
ATOM 691 C CA . GLY A 1 83 ? -4.593 10.555 19.812 1.00 97.12 83 GLY A CA 1
ATOM 692 C C . GLY A 1 83 ? -4.159 9.259 19.129 1.00 97.12 83 GLY A C 1
ATOM 693 O O . GLY A 1 83 ? -5.008 8.421 18.834 1.00 97.12 83 GLY A O 1
ATOM 694 N N . PHE A 1 84 ? -2.855 9.050 18.950 1.00 98.31 84 PHE A N 1
ATOM 695 C CA . PHE A 1 84 ? -2.284 7.828 18.395 1.00 98.31 84 PHE A CA 1
ATOM 696 C C . PHE A 1 84 ? -1.560 7.021 19.466 1.00 98.31 84 PHE A C 1
ATOM 698 O O . PHE A 1 84 ? -0.864 7.567 20.319 1.00 98.31 84 PHE A O 1
ATOM 705 N N . LEU A 1 85 ? -1.726 5.702 19.418 1.00 98.25 85 LEU A N 1
ATOM 706 C CA . LEU A 1 85 ? -1.126 4.753 20.348 1.00 98.25 85 LEU A CA 1
ATOM 707 C C . LEU A 1 85 ? -0.570 3.536 19.594 1.00 98.25 85 LEU A C 1
ATOM 709 O O . LEU A 1 85 ? -1.054 3.203 18.502 1.00 98.25 85 LEU A O 1
ATOM 713 N N . PRO A 1 86 ? 0.412 2.816 20.175 1.00 98.00 86 PRO A N 1
ATOM 714 C CA . PRO A 1 86 ? 0.844 1.536 19.633 1.00 98.00 86 PRO A CA 1
ATOM 715 C C . PRO A 1 86 ? -0.340 0.578 19.514 1.00 98.00 86 PRO A C 1
ATOM 717 O O . PRO A 1 86 ? -1.194 0.537 20.398 1.00 98.00 86 PRO A O 1
ATOM 720 N N . ALA A 1 87 ? -0.359 -0.229 18.453 1.00 97.81 87 ALA A N 1
ATOM 721 C CA . ALA A 1 87 ? -1.477 -1.122 18.180 1.00 97.81 87 ALA A CA 1
ATOM 722 C C . ALA A 1 87 ? -1.887 -1.992 19.382 1.00 97.81 87 ALA A C 1
ATOM 724 O O . ALA A 1 87 ? -1.095 -2.785 19.910 1.00 97.81 87 ALA A O 1
ATOM 725 N N . TYR A 1 88 ? -3.160 -1.898 19.753 1.00 97.50 88 TYR A N 1
ATOM 726 C CA . TYR A 1 88 ? -3.814 -2.764 20.722 1.00 97.50 88 TYR A CA 1
ATOM 727 C C . TYR A 1 88 ? -4.197 -4.099 20.067 1.00 97.50 88 TYR A C 1
ATOM 729 O O . TYR A 1 88 ? -4.847 -4.108 19.030 1.00 97.50 88 TYR A O 1
ATOM 737 N N . HIS A 1 89 ? -3.773 -5.238 20.621 1.00 94.94 89 HIS A N 1
ATOM 738 C CA . HIS A 1 89 ? -3.975 -6.602 20.077 1.00 94.94 89 HIS A CA 1
ATOM 739 C C . HIS A 1 89 ? -3.461 -6.904 18.653 1.00 94.94 89 HIS A C 1
ATOM 741 O O . HIS A 1 89 ? -3.441 -8.069 18.260 1.00 94.94 89 HIS A O 1
ATOM 747 N N . MET A 1 90 ? -2.999 -5.909 17.896 1.00 96.19 90 MET A N 1
ATOM 748 C CA . MET A 1 90 ? -2.478 -6.076 16.538 1.00 96.19 90 MET A CA 1
ATOM 749 C C . MET A 1 90 ? -0.952 -5.917 16.491 1.00 96.19 90 MET A C 1
ATOM 751 O O . MET A 1 90 ? -0.301 -5.532 17.464 1.00 96.19 90 MET A O 1
ATOM 755 N N . ASN A 1 91 ? -0.356 -6.248 15.344 1.00 97.31 91 ASN A N 1
ATOM 756 C CA . ASN A 1 91 ? 1.087 -6.133 15.148 1.00 97.31 91 ASN A CA 1
ATOM 757 C C . ASN A 1 91 ? 1.519 -4.655 15.115 1.00 97.31 91 ASN A C 1
ATOM 759 O O . ASN A 1 91 ? 1.235 -3.949 14.151 1.00 97.31 91 ASN A O 1
ATOM 763 N N . LYS A 1 92 ? 2.266 -4.223 16.136 1.00 96.81 92 LYS A N 1
ATOM 764 C CA . LYS A 1 92 ? 2.735 -2.838 16.313 1.00 96.81 92 LYS A CA 1
ATOM 765 C C . LYS A 1 92 ? 3.662 -2.325 15.204 1.00 96.81 92 LYS A C 1
ATOM 767 O O . LYS A 1 92 ? 3.837 -1.124 15.096 1.00 96.81 92 LYS A O 1
ATOM 772 N N . ALA A 1 93 ? 4.238 -3.201 14.378 1.00 94.06 93 ALA A N 1
ATOM 773 C CA . ALA A 1 93 ? 5.109 -2.792 13.275 1.00 94.06 93 ALA A CA 1
ATOM 774 C C . ALA A 1 93 ? 4.344 -2.256 12.052 1.00 94.06 93 ALA A C 1
ATOM 776 O O . ALA A 1 93 ? 4.954 -1.704 11.142 1.00 94.06 93 ALA A O 1
ATOM 777 N N . ASN A 1 94 ? 3.035 -2.506 11.952 1.00 95.56 94 ASN A N 1
ATOM 778 C CA . ASN A 1 94 ? 2.243 -2.131 10.773 1.00 95.56 94 ASN A CA 1
ATOM 779 C C . ASN A 1 94 ? 0.749 -1.936 11.066 1.00 95.56 94 ASN A C 1
ATOM 781 O O . ASN A 1 94 ? -0.086 -2.027 10.163 1.00 95.56 94 ASN A O 1
ATOM 785 N N . TRP A 1 95 ? 0.415 -1.713 12.331 1.00 98.50 95 TRP A N 1
ATOM 786 C CA . TRP A 1 95 ? -0.891 -1.272 12.789 1.00 98.50 95 TRP A CA 1
ATOM 787 C C . TRP A 1 95 ? -0.690 -0.159 13.812 1.00 98.50 95 TRP A C 1
ATOM 789 O O . TRP A 1 95 ? 0.309 -0.152 14.533 1.00 98.50 95 TRP A O 1
ATOM 799 N N . ILE A 1 96 ? -1.670 0.729 13.905 1.00 98.44 96 ILE A N 1
ATOM 800 C CA . ILE A 1 96 ? -1.748 1.795 14.909 1.00 98.44 96 ILE A CA 1
ATOM 801 C C . ILE A 1 96 ? -3.138 1.793 15.539 1.00 98.44 96 ILE A C 1
ATOM 803 O O . ILE A 1 96 ? -4.098 1.376 14.891 1.00 98.44 96 ILE A O 1
ATOM 807 N N . THR A 1 97 ? -3.244 2.249 16.785 1.00 98.69 97 THR A N 1
ATOM 808 C CA . THR A 1 97 ? -4.522 2.514 17.455 1.00 98.69 97 THR A CA 1
ATOM 809 C C . THR A 1 97 ? -4.778 4.016 17.443 1.00 98.69 97 THR A C 1
ATOM 811 O O . THR A 1 97 ? -3.933 4.783 17.895 1.00 98.69 97 THR A O 1
ATOM 814 N N . VAL A 1 98 ? -5.941 4.433 16.951 1.00 98.56 98 VAL A N 1
ATOM 815 C CA . VAL A 1 98 ? -6.380 5.833 16.907 1.00 98.56 98 VAL A CA 1
ATOM 816 C C . VAL A 1 98 ? -7.541 6.016 17.879 1.00 98.56 98 VAL A C 1
ATOM 818 O O . VAL A 1 98 ? -8.513 5.260 17.826 1.00 98.56 98 VAL A O 1
ATOM 821 N N . LEU A 1 99 ? -7.447 6.992 18.779 1.00 97.88 99 LEU A N 1
ATOM 822 C CA . LEU A 1 99 ? -8.507 7.321 19.730 1.00 97.88 99 LEU A CA 1
ATOM 823 C C . LEU A 1 99 ? -9.652 8.059 19.028 1.00 97.88 99 LEU A C 1
ATOM 825 O O . LEU A 1 99 ? -9.432 9.021 18.297 1.00 97.88 99 LEU A O 1
ATOM 829 N N . LEU A 1 100 ? -10.889 7.639 19.292 1.00 96.88 100 LEU A N 1
ATOM 830 C CA . LEU A 1 100 ? -12.107 8.258 18.762 1.00 96.88 100 LEU A CA 1
ATOM 831 C C . LEU A 1 100 ? -12.733 9.222 19.785 1.00 96.88 100 LEU A C 1
ATOM 833 O O . LEU A 1 100 ? -13.947 9.250 19.971 1.00 96.88 100 LEU A O 1
ATOM 837 N N . ASP A 1 101 ? -11.900 10.010 20.468 1.00 94.19 101 ASP A N 1
ATOM 838 C CA . ASP A 1 101 ? -12.312 11.036 21.440 1.00 94.19 101 ASP A CA 1
ATOM 839 C C . ASP A 1 101 ? -12.276 12.469 20.878 1.00 94.19 101 ASP A C 1
ATOM 841 O O . ASP A 1 101 ? -12.583 13.426 21.591 1.00 94.19 101 ASP A O 1
ATOM 845 N N . GLY A 1 102 ? -11.931 12.615 19.595 1.00 93.31 102 GLY A N 1
ATOM 846 C CA . GLY A 1 102 ? -11.765 13.902 18.916 1.00 93.31 102 GLY A CA 1
ATOM 847 C C . GLY A 1 102 ? -10.361 14.502 19.040 1.00 93.31 102 GLY A C 1
ATOM 848 O O . GLY A 1 102 ? -10.156 15.643 18.638 1.00 93.31 102 GLY A O 1
ATOM 849 N N . SER A 1 103 ? -9.386 13.768 19.591 1.00 94.81 103 SER A N 1
ATOM 850 C CA . SER A 1 103 ? -7.976 14.190 19.589 1.00 94.81 103 SER A CA 1
ATOM 851 C C . SER A 1 103 ? -7.314 14.141 18.210 1.00 94.81 103 SER A C 1
ATOM 853 O O . SER A 1 103 ? -6.359 14.883 17.989 1.00 94.81 103 SER A O 1
ATOM 855 N N . VAL A 1 104 ? -7.840 13.314 17.304 1.00 94.62 104 VAL A N 1
ATOM 856 C CA . VAL A 1 104 ? -7.482 13.268 15.882 1.00 94.62 104 VAL A CA 1
ATOM 857 C C . VAL A 1 104 ? -8.630 13.870 15.085 1.00 94.62 104 VAL A C 1
ATOM 859 O O . VAL A 1 104 ? -9.793 13.518 15.303 1.00 94.62 104 VAL A O 1
ATOM 862 N N . ASP A 1 105 ? -8.314 14.797 14.186 1.00 90.00 105 ASP A N 1
ATOM 863 C CA . ASP A 1 105 ? -9.311 15.432 13.336 1.00 90.00 105 ASP A CA 1
ATOM 864 C C . ASP A 1 105 ? -9.897 14.438 12.315 1.00 90.00 105 ASP A C 1
ATOM 866 O O . ASP A 1 105 ? -9.327 13.389 11.998 1.00 90.00 105 ASP A O 1
ATOM 870 N N . GLN A 1 106 ? -11.082 14.767 11.803 1.00 88.19 106 GLN A N 1
ATOM 871 C CA . GLN A 1 106 ? -11.833 13.878 10.923 1.00 88.19 106 GLN A CA 1
ATOM 872 C C . GLN A 1 106 ? -11.119 13.620 9.586 1.00 88.19 106 GLN A C 1
ATOM 874 O O . GLN A 1 106 ? -11.254 12.527 9.038 1.00 88.19 106 GLN A O 1
ATOM 879 N N . GLU A 1 107 ? -10.373 14.592 9.056 1.00 82.44 107 GLU A N 1
ATOM 880 C CA . GLU A 1 107 ? -9.668 14.458 7.778 1.00 82.44 107 GLU A CA 1
ATOM 881 C C . GLU A 1 107 ? -8.525 13.449 7.903 1.00 82.44 107 GLU A C 1
ATOM 883 O O . GLU A 1 107 ? -8.462 12.491 7.129 1.00 82.44 107 GLU A O 1
ATOM 888 N N . THR A 1 108 ? -7.703 13.580 8.947 1.00 86.94 108 THR A N 1
ATOM 889 C CA . THR A 1 108 ? -6.634 12.625 9.268 1.00 86.94 108 THR A CA 1
ATOM 890 C C . THR A 1 108 ? -7.189 11.219 9.515 1.00 86.94 108 THR A C 1
ATOM 892 O O . THR A 1 108 ? -6.639 10.228 9.025 1.00 86.94 108 THR A O 1
ATOM 895 N N . LEU A 1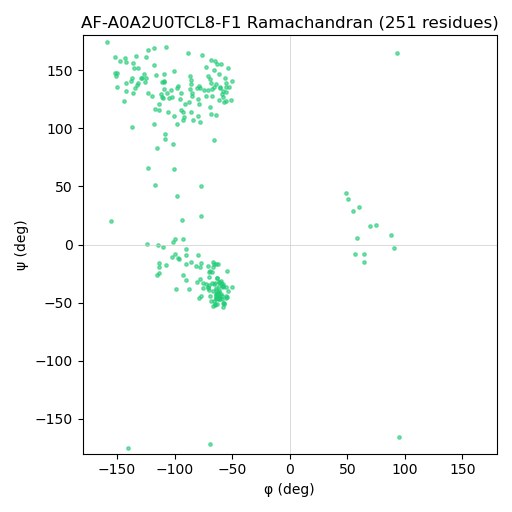 109 ? -8.309 11.104 10.237 1.00 94.12 109 LEU A N 1
ATOM 896 C CA . LEU A 1 109 ? -8.956 9.816 10.492 1.00 94.12 109 LEU A CA 1
ATOM 897 C C . LEU A 1 109 ? -9.420 9.137 9.192 1.00 94.12 109 LEU A C 1
ATOM 899 O O . LEU A 1 109 ? -9.147 7.952 8.989 1.00 94.12 109 LEU A O 1
ATOM 903 N N . LEU A 1 110 ? -10.091 9.876 8.301 1.00 90.62 110 LEU A N 1
ATOM 904 C CA . LEU A 1 110 ? -10.515 9.354 6.999 1.00 90.62 110 LEU A CA 1
ATOM 905 C C . LEU A 1 110 ? -9.317 8.983 6.120 1.00 90.62 110 LEU A C 1
ATOM 907 O O . LEU A 1 110 ? -9.318 7.909 5.520 1.00 90.62 110 LEU A O 1
ATOM 911 N N . PHE A 1 111 ? -8.271 9.812 6.090 1.00 87.94 111 PHE A N 1
ATOM 912 C CA . PHE A 1 111 ? -7.032 9.516 5.370 1.00 87.94 111 PHE A CA 1
ATOM 913 C C . PHE A 1 111 ? -6.435 8.165 5.792 1.00 87.94 111 PHE A C 1
ATOM 915 O O . PHE A 1 111 ? -6.064 7.351 4.940 1.00 87.94 111 PHE A O 1
ATOM 922 N N . LEU A 1 112 ? -6.388 7.884 7.096 1.00 93.38 112 LEU A N 1
ATOM 923 C CA . LEU A 1 112 ? -5.858 6.626 7.622 1.00 93.38 112 LEU A CA 1
ATOM 924 C C . LEU A 1 112 ? -6.763 5.427 7.329 1.00 93.38 112 LEU A C 1
ATOM 926 O O . LEU A 1 112 ? -6.260 4.342 7.032 1.00 93.38 112 LEU A O 1
ATOM 930 N N . ILE A 1 113 ? -8.087 5.604 7.384 1.00 95.81 113 ILE A N 1
ATOM 931 C CA . ILE A 1 113 ? -9.050 4.557 7.010 1.00 95.81 113 ILE A CA 1
ATOM 932 C C . ILE A 1 113 ? -8.864 4.182 5.538 1.00 95.81 113 ILE A C 1
ATOM 934 O O . ILE A 1 113 ? -8.748 2.997 5.221 1.00 95.81 113 ILE A O 1
ATOM 938 N N . ASN A 1 114 ? -8.770 5.184 4.663 1.00 90.19 114 ASN A N 1
ATOM 939 C CA . ASN A 1 114 ? -8.597 5.002 3.224 1.00 90.19 114 ASN A CA 1
ATOM 940 C C . ASN A 1 114 ? -7.256 4.336 2.915 1.00 90.19 114 ASN A C 1
ATOM 942 O O . ASN A 1 114 ? -7.209 3.318 2.232 1.00 90.19 114 ASN A O 1
ATOM 946 N N . SER A 1 115 ? -6.177 4.822 3.530 1.00 89.56 115 SER A N 1
ATOM 947 C CA . SER A 1 115 ? -4.842 4.230 3.392 1.00 89.56 115 SER A CA 1
ATOM 948 C C . SER A 1 115 ? -4.815 2.768 3.848 1.00 89.56 115 SER A C 1
ATOM 950 O O . SER A 1 115 ? -4.260 1.899 3.172 1.00 89.56 115 SER A O 1
ATOM 952 N N . SER A 1 116 ? -5.448 2.465 4.984 1.00 96.81 116 SER A N 1
ATOM 953 C CA . SER A 1 116 ? -5.535 1.100 5.500 1.00 96.81 116 SER A CA 1
ATOM 954 C C . SER A 1 116 ? -6.323 0.179 4.563 1.00 96.81 116 SER A C 1
ATOM 956 O O . SER A 1 116 ? -5.886 -0.947 4.285 1.00 96.81 116 SER A O 1
ATOM 958 N N . PHE A 1 117 ? -7.460 0.659 4.042 1.00 94.69 117 PHE A N 1
ATOM 959 C CA . PHE A 1 117 ? -8.257 -0.036 3.032 1.00 94.69 117 PHE A CA 1
ATOM 960 C C . PHE A 1 117 ? -7.404 -0.332 1.794 1.00 94.69 117 PHE A C 1
ATOM 962 O O . PHE A 1 117 ? -7.263 -1.492 1.406 1.00 94.69 117 PHE A O 1
ATOM 969 N N . ASP A 1 118 ? -6.726 0.675 1.248 1.00 89.19 118 ASP A N 1
ATOM 970 C CA . ASP A 1 118 ? -5.925 0.566 0.032 1.00 89.19 118 ASP A CA 1
ATOM 971 C C . ASP A 1 118 ? -4.755 -0.406 0.162 1.00 89.19 118 ASP A C 1
ATOM 973 O O . ASP A 1 118 ? -4.473 -1.183 -0.754 1.00 89.19 118 ASP A O 1
ATOM 977 N N . ILE A 1 119 ? -4.045 -0.405 1.286 1.00 89.25 119 ILE A N 1
ATOM 978 C CA . ILE A 1 119 ? -2.884 -1.289 1.476 1.00 89.25 119 ILE A CA 1
ATOM 979 C C . ILE A 1 119 ? -3.316 -2.760 1.595 1.00 89.25 119 ILE A C 1
ATOM 981 O O . ILE A 1 119 ? -2.528 -3.675 1.332 1.00 89.25 119 ILE A O 1
ATOM 985 N N . THR A 1 120 ? -4.568 -3.011 1.980 1.00 92.81 120 THR A N 1
ATOM 986 C CA . THR A 1 120 ? -5.088 -4.357 2.255 1.00 92.81 120 THR A CA 1
ATOM 987 C C . THR A 1 120 ? -6.063 -4.882 1.191 1.00 92.81 120 THR A C 1
ATOM 989 O O . THR A 1 120 ? -6.249 -6.103 1.114 1.00 92.81 120 THR A O 1
ATOM 992 N N . ALA A 1 121 ? -6.625 -4.009 0.348 1.00 90.50 121 ALA A N 1
ATOM 993 C CA . ALA A 1 121 ? -7.528 -4.348 -0.751 1.00 90.50 121 ALA A CA 1
ATOM 994 C C . ALA A 1 121 ? -6.821 -5.154 -1.846 1.00 90.50 121 ALA A C 1
ATOM 996 O O . ALA A 1 121 ? -5.622 -4.987 -2.101 1.00 90.50 121 ALA A O 1
ATOM 997 N N . THR A 1 122 ? -7.562 -6.016 -2.550 1.00 88.62 122 THR A N 1
ATOM 998 C CA . THR A 1 122 ? -7.048 -6.538 -3.822 1.00 88.62 122 THR A CA 1
ATOM 999 C C . THR A 1 122 ? -7.168 -5.491 -4.919 1.00 88.62 122 THR A C 1
ATOM 1001 O O . THR A 1 122 ? -7.950 -4.544 -4.842 1.00 88.62 122 THR A O 1
ATOM 1004 N N . ARG A 1 123 ? -6.424 -5.714 -6.001 1.00 80.06 123 ARG A N 1
ATOM 1005 C CA . ARG A 1 123 ? -6.542 -4.915 -7.215 1.00 80.06 123 ARG A CA 1
ATOM 1006 C C . ARG A 1 123 ? -7.963 -4.930 -7.790 1.00 80.06 123 ARG A C 1
ATOM 1008 O O . ARG A 1 123 ? -8.408 -3.901 -8.276 1.00 80.06 123 ARG A O 1
ATOM 1015 N N . GLN A 1 124 ? -8.667 -6.059 -7.711 1.00 85.19 124 GLN A N 1
ATOM 1016 C CA . GLN A 1 124 ? -10.031 -6.192 -8.230 1.00 85.19 124 GLN A CA 1
ATOM 1017 C C . GLN A 1 124 ? -10.991 -5.246 -7.500 1.00 85.19 124 GLN A C 1
ATOM 1019 O O . GLN A 1 124 ? -11.731 -4.506 -8.142 1.00 85.19 124 GLN A O 1
ATOM 1024 N N . THR A 1 125 ? -10.903 -5.205 -6.167 1.00 88.50 125 THR A N 1
ATOM 1025 C CA . THR A 1 125 ? -11.675 -4.274 -5.332 1.00 88.50 125 THR A CA 1
ATOM 1026 C C . THR A 1 125 ? -11.337 -2.822 -5.653 1.00 88.50 125 THR A C 1
ATOM 1028 O O . THR A 1 125 ? -12.238 -2.015 -5.860 1.00 88.50 125 THR A O 1
ATOM 1031 N N . LYS A 1 126 ? -10.049 -2.487 -5.782 1.00 84.81 126 LYS A N 1
ATOM 1032 C CA . LYS A 1 126 ? -9.641 -1.125 -6.145 1.00 84.81 126 LYS A CA 1
ATOM 1033 C C . LYS A 1 126 ? -10.155 -0.699 -7.520 1.00 84.81 126 LYS A C 1
ATOM 1035 O O . LYS A 1 126 ? -10.683 0.394 -7.646 1.00 84.81 126 LYS A O 1
ATOM 1040 N N . GLN A 1 127 ? -10.073 -1.575 -8.524 1.00 83.12 127 GLN A N 1
ATOM 1041 C CA . GLN A 1 127 ? -10.612 -1.312 -9.863 1.00 83.12 127 GLN A CA 1
ATOM 1042 C C . GLN A 1 127 ? -12.128 -1.094 -9.836 1.00 83.12 127 GLN A C 1
ATOM 1044 O O . GLN A 1 127 ? -12.614 -0.144 -10.442 1.00 83.12 127 GLN A O 1
ATOM 1049 N N . ALA A 1 128 ? -12.870 -1.935 -9.108 1.00 86.62 128 ALA A N 1
ATOM 1050 C CA . ALA A 1 128 ? -14.319 -1.793 -8.963 1.00 86.62 128 ALA A CA 1
ATOM 1051 C C . ALA A 1 128 ? -14.717 -0.465 -8.294 1.00 86.62 128 ALA A C 1
ATOM 1053 O O . ALA A 1 128 ? -15.747 0.110 -8.637 1.00 86.62 128 ALA A O 1
ATOM 1054 N N . LEU A 1 129 ? -13.879 0.033 -7.382 1.00 85.00 129 LEU A N 1
ATOM 1055 C CA . LEU A 1 129 ? -14.059 1.303 -6.678 1.00 85.00 129 LEU A CA 1
ATOM 1056 C C . LEU A 1 129 ? -13.376 2.495 -7.367 1.00 85.00 129 LEU A C 1
ATOM 1058 O O . LEU A 1 129 ? -13.383 3.591 -6.816 1.00 85.00 129 LEU A O 1
ATOM 1062 N N . GLN A 1 130 ? -12.784 2.298 -8.552 1.00 79.19 130 GLN A N 1
ATOM 1063 C CA . GLN A 1 130 ? -12.027 3.324 -9.287 1.00 79.19 130 GLN A CA 1
ATOM 1064 C C . GLN A 1 130 ? -10.889 3.965 -8.465 1.00 79.19 130 GLN A C 1
ATOM 1066 O O . GLN A 1 130 ? -10.508 5.111 -8.688 1.00 79.19 130 GLN A O 1
ATOM 1071 N N . ILE A 1 131 ? -10.330 3.213 -7.517 1.00 76.94 131 ILE A N 1
ATOM 1072 C CA . ILE A 1 131 ? -9.143 3.590 -6.749 1.00 76.94 131 ILE A CA 1
ATOM 1073 C C . ILE A 1 131 ? -7.916 3.330 -7.621 1.00 76.94 131 ILE A C 1
ATOM 1075 O O . ILE A 1 131 ? -7.815 2.266 -8.240 1.00 76.94 131 ILE A O 1
ATOM 1079 N N . ASP A 1 132 ? -6.967 4.268 -7.643 1.00 68.00 132 ASP A N 1
ATOM 1080 C CA . ASP A 1 132 ? -5.733 4.102 -8.407 1.00 68.00 132 ASP A CA 1
ATOM 1081 C C . ASP A 1 132 ? -4.979 2.835 -7.959 1.00 68.00 132 ASP A C 1
ATOM 1083 O O . ASP A 1 132 ? -4.731 2.576 -6.776 1.00 68.00 132 ASP A O 1
ATOM 1087 N N . THR A 1 133 ? -4.660 1.991 -8.937 1.00 68.38 133 THR A N 1
ATOM 1088 C CA . THR A 1 133 ? -3.993 0.700 -8.727 1.00 68.38 133 THR A CA 1
ATOM 1089 C C . THR A 1 133 ? -2.568 0.680 -9.237 1.00 68.38 133 THR A C 1
ATOM 1091 O O . THR A 1 133 ? -1.899 -0.346 -9.077 1.00 68.38 133 THR A O 1
ATOM 1094 N N . GLN A 1 134 ? -2.112 1.781 -9.836 1.00 80.94 134 GLN A N 1
ATOM 1095 C CA . GLN A 1 134 ? -0.818 1.855 -10.480 1.00 80.94 134 GLN A CA 1
ATOM 1096 C C . GLN A 1 134 ? 0.295 1.659 -9.451 1.00 80.94 134 GLN A C 1
ATOM 1098 O O . GLN A 1 134 ? 0.533 2.481 -8.569 1.00 80.94 134 GLN A O 1
ATOM 1103 N N . THR A 1 135 ? 0.992 0.528 -9.553 1.00 86.62 135 THR A N 1
ATOM 1104 C CA . THR A 1 135 ? 2.214 0.290 -8.788 1.00 86.62 135 THR A CA 1
ATOM 1105 C C . THR A 1 135 ? 3.422 0.627 -9.647 1.00 86.62 135 THR A C 1
ATOM 1107 O O . THR A 1 135 ? 3.513 0.218 -10.803 1.00 86.62 135 THR A O 1
ATOM 1110 N N . GLU A 1 136 ? 4.394 1.323 -9.065 1.00 93.06 136 GLU A N 1
ATOM 1111 C CA . GLU A 1 136 ? 5.684 1.577 -9.700 1.00 93.06 136 GLU A CA 1
ATOM 1112 C C . GLU A 1 136 ? 6.725 0.535 -9.262 1.00 93.06 136 GLU A C 1
ATOM 1114 O O . GLU A 1 136 ? 6.992 0.323 -8.072 1.00 93.06 136 GLU A O 1
ATOM 1119 N N . TRP A 1 137 ? 7.344 -0.119 -10.241 1.00 94.88 137 TRP A N 1
ATOM 1120 C CA . TRP A 1 137 ? 8.333 -1.176 -10.058 1.00 94.88 137 TRP A CA 1
ATOM 1121 C C . TRP A 1 137 ? 9.687 -0.759 -10.614 1.00 94.88 137 TRP A C 1
ATOM 1123 O O . TRP A 1 137 ? 9.758 -0.141 -11.664 1.00 94.88 137 TRP A O 1
ATOM 1133 N N . ILE A 1 138 ? 10.777 -1.188 -9.984 1.00 95.88 138 ILE A N 1
ATOM 1134 C CA . ILE A 1 138 ? 12.121 -1.163 -10.564 1.00 95.88 138 ILE A CA 1
ATOM 1135 C C . ILE A 1 138 ? 12.537 -2.606 -10.837 1.00 95.88 138 ILE A C 1
ATOM 1137 O O . ILE A 1 138 ? 12.518 -3.442 -9.927 1.00 95.88 138 ILE A O 1
ATOM 1141 N N . VAL A 1 139 ? 12.933 -2.908 -12.073 1.00 95.12 139 VAL A N 1
ATOM 1142 C CA . VAL A 1 139 ? 13.355 -4.252 -12.495 1.00 95.12 139 VAL A CA 1
ATOM 1143 C C . VAL A 1 139 ? 14.746 -4.220 -13.135 1.00 95.12 139 VAL A C 1
ATOM 1145 O O . VAL A 1 139 ? 15.039 -3.304 -13.900 1.00 95.12 139 VAL A O 1
ATOM 1148 N N . PRO A 1 140 ? 15.620 -5.205 -12.860 1.00 94.62 140 PRO A N 1
ATOM 1149 C CA . PRO A 1 140 ? 16.936 -5.251 -13.480 1.00 94.62 140 PRO A CA 1
ATOM 1150 C C . PRO A 1 140 ? 16.876 -5.829 -14.897 1.00 94.62 140 PRO A C 1
ATOM 1152 O O . PRO A 1 140 ? 16.297 -6.898 -15.116 1.00 94.62 140 PRO A O 1
ATOM 1155 N N . ALA A 1 141 ? 17.567 -5.173 -15.821 1.00 94.31 141 ALA A N 1
ATOM 1156 C CA . ALA A 1 141 ? 17.936 -5.682 -17.132 1.00 94.31 141 ALA A CA 1
ATOM 1157 C C . ALA A 1 141 ? 19.457 -5.831 -17.186 1.00 94.31 141 ALA A C 1
ATOM 1159 O O . ALA A 1 141 ? 20.192 -4.854 -17.062 1.00 94.31 141 ALA A O 1
ATOM 1160 N N . ASN A 1 142 ? 19.935 -7.066 -17.332 1.00 92.12 142 ASN A N 1
ATOM 1161 C CA . ASN A 1 142 ? 21.360 -7.326 -17.488 1.00 92.12 142 ASN A CA 1
ATOM 1162 C C . ASN A 1 142 ? 21.701 -7.405 -18.984 1.00 92.12 142 ASN A C 1
ATOM 1164 O O . ASN A 1 142 ? 21.230 -8.355 -19.619 1.00 92.12 142 ASN A O 1
ATOM 1168 N N . PRO A 1 143 ? 22.534 -6.487 -19.521 1.00 91.50 143 PRO A N 1
ATOM 1169 C CA . PRO A 1 143 ? 22.933 -6.477 -20.930 1.00 91.50 143 PRO A CA 1
ATOM 1170 C C . PRO A 1 143 ? 23.543 -7.791 -21.432 1.00 91.50 143 PRO A C 1
ATOM 1172 O O . PRO A 1 143 ? 23.493 -8.077 -22.620 1.00 91.50 143 PRO A O 1
ATOM 1175 N N . LYS A 1 144 ? 24.080 -8.634 -20.535 1.00 89.12 144 LYS A N 1
ATOM 1176 C CA . LYS A 1 144 ? 24.566 -9.980 -20.883 1.00 89.12 144 LYS A CA 1
ATOM 1177 C C . LYS A 1 144 ? 23.462 -10.887 -21.442 1.00 89.12 144 LYS A C 1
ATOM 1179 O O . LYS A 1 144 ? 23.755 -11.788 -22.220 1.00 89.12 144 LYS A O 1
ATOM 1184 N N . TYR A 1 145 ? 22.225 -10.707 -20.983 1.00 85.44 145 TYR A N 1
ATOM 1185 C CA . TYR A 1 145 ? 21.100 -11.585 -21.313 1.00 85.44 145 TYR A CA 1
ATOM 1186 C C . TYR A 1 145 ? 20.027 -10.897 -22.160 1.00 85.44 145 TYR A C 1
ATOM 1188 O O . TYR A 1 145 ? 19.279 -11.593 -22.836 1.00 85.44 145 TYR A O 1
ATOM 1196 N N . TYR A 1 146 ? 19.926 -9.566 -22.099 1.00 85.81 146 TYR A N 1
ATOM 1197 C CA . TYR A 1 146 ? 18.857 -8.806 -22.745 1.00 85.81 146 TYR A CA 1
ATOM 1198 C C . TYR A 1 146 ? 19.389 -7.490 -23.309 1.00 85.81 146 TYR A C 1
ATOM 1200 O O . TYR A 1 146 ? 20.021 -6.735 -22.572 1.00 85.81 146 TYR A O 1
ATOM 1208 N N . ASP A 1 147 ? 19.054 -7.170 -24.557 1.00 89.31 147 ASP A N 1
ATOM 1209 C CA . ASP A 1 147 ? 19.344 -5.867 -25.167 1.00 89.31 147 ASP A CA 1
ATOM 1210 C C . ASP A 1 147 ? 18.091 -4.978 -25.160 1.00 89.31 147 ASP A C 1
ATOM 1212 O O . ASP A 1 147 ? 17.513 -4.627 -26.188 1.00 89.31 147 ASP A O 1
ATOM 1216 N N . VAL A 1 148 ? 17.645 -4.631 -23.949 1.00 89.12 148 VAL A N 1
ATOM 1217 C CA . VAL A 1 148 ? 16.435 -3.814 -23.747 1.00 89.12 148 VAL A CA 1
ATOM 1218 C C . VAL A 1 148 ? 16.518 -2.450 -24.411 1.00 89.12 148 VAL A C 1
ATOM 1220 O O . VAL A 1 148 ? 15.491 -1.909 -24.810 1.00 89.12 148 VAL A O 1
ATOM 1223 N N . GLU A 1 149 ? 17.723 -1.883 -24.509 1.00 88.19 149 GLU A N 1
ATOM 1224 C CA . GLU A 1 149 ? 17.894 -0.549 -25.072 1.00 88.19 149 GLU A CA 1
ATOM 1225 C C . GLU A 1 149 ? 17.619 -0.556 -26.572 1.00 88.19 149 GLU A C 1
ATOM 1227 O O . GLU A 1 149 ? 16.917 0.321 -27.075 1.00 88.19 149 GLU A O 1
ATOM 1232 N N . LYS A 1 150 ? 18.140 -1.559 -27.288 1.00 90.44 150 LYS A N 1
ATOM 1233 C CA . LYS A 1 150 ? 17.865 -1.724 -28.711 1.00 90.44 150 LYS A CA 1
ATOM 1234 C C . LYS A 1 150 ? 16.387 -2.018 -28.960 1.00 90.44 150 LYS A C 1
ATOM 1236 O O . LYS A 1 150 ? 15.755 -1.323 -29.753 1.00 90.44 150 LYS A O 1
ATOM 1241 N N . GLU A 1 151 ? 15.826 -3.001 -28.255 1.00 91.88 151 GLU A N 1
ATOM 1242 C CA . GLU A 1 151 ? 14.451 -3.453 -28.493 1.00 91.88 151 GLU A CA 1
ATOM 1243 C C . GLU A 1 151 ? 13.412 -2.340 -28.259 1.00 91.88 151 GLU A C 1
ATOM 1245 O O . GLU A 1 151 ? 12.478 -2.189 -29.052 1.00 91.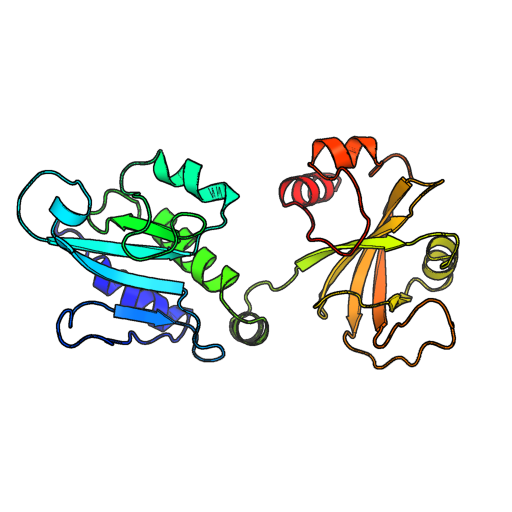88 151 GLU A O 1
ATOM 1250 N N . LEU A 1 152 ? 13.583 -1.533 -27.201 1.00 91.56 152 LEU A N 1
ATOM 1251 C CA . LEU A 1 152 ? 12.670 -0.428 -26.889 1.00 91.56 152 LEU A CA 1
ATOM 1252 C C . LEU A 1 152 ? 12.819 0.758 -27.844 1.00 91.56 152 LEU A C 1
ATOM 1254 O O . LEU A 1 152 ? 11.811 1.394 -28.143 1.00 91.56 152 LEU A O 1
ATOM 1258 N N . ARG A 1 153 ? 14.026 1.058 -28.342 1.00 88.06 153 ARG A N 1
ATOM 1259 C CA . ARG A 1 153 ? 14.218 2.140 -29.326 1.00 88.06 153 ARG A CA 1
ATOM 1260 C C . ARG A 1 153 ? 13.625 1.807 -30.691 1.00 88.06 153 ARG A C 1
ATOM 1262 O O . ARG A 1 153 ? 13.132 2.706 -31.359 1.00 88.06 153 ARG A O 1
ATOM 1269 N N . GLU A 1 154 ? 13.681 0.543 -31.103 1.00 86.56 154 GLU A N 1
ATOM 1270 C CA . GLU A 1 154 ? 13.172 0.113 -32.411 1.00 86.56 154 GLU A CA 1
ATOM 1271 C C . GLU A 1 154 ? 11.643 0.000 -32.427 1.00 86.56 154 GLU A C 1
ATOM 1273 O O . GLU A 1 154 ? 11.004 0.458 -33.371 1.00 86.56 154 GLU A O 1
ATOM 1278 N N . ASN A 1 155 ? 11.050 -0.592 -31.384 1.00 80.69 155 ASN A N 1
ATOM 1279 C CA . ASN A 1 155 ? 9.636 -0.981 -31.408 1.00 80.69 155 ASN A CA 1
ATOM 1280 C C . ASN A 1 155 ? 8.752 -0.194 -30.435 1.00 80.69 155 ASN A C 1
ATOM 1282 O O . ASN A 1 155 ? 7.528 -0.285 -30.522 1.00 80.69 155 ASN A O 1
ATOM 1286 N N . GLY A 1 156 ? 9.333 0.503 -29.452 1.00 88.94 156 GLY A N 1
ATOM 1287 C CA . GLY A 1 156 ? 8.601 1.178 -28.372 1.00 88.94 156 GLY A CA 1
ATOM 1288 C C . GLY A 1 156 ? 7.827 0.243 -27.432 1.00 88.94 156 GLY A C 1
ATOM 1289 O O . GLY A 1 156 ? 7.441 0.664 -26.346 1.00 88.94 156 GLY A O 1
ATOM 1290 N N . ILE A 1 157 ? 7.610 -1.021 -27.809 1.00 95.75 157 ILE A N 1
ATOM 1291 C CA . ILE A 1 157 ? 6.866 -2.046 -27.075 1.00 95.75 157 ILE A CA 1
ATOM 1292 C C . ILE A 1 157 ? 7.656 -3.355 -27.126 1.00 95.75 157 ILE A C 1
ATOM 1294 O O . ILE A 1 157 ? 8.039 -3.804 -28.205 1.00 95.75 157 ILE A O 1
ATOM 1298 N N . ILE A 1 158 ? 7.856 -4.000 -25.974 1.00 95.19 158 ILE A N 1
ATOM 1299 C CA . ILE A 1 158 ? 8.574 -5.281 -25.873 1.00 95.19 158 ILE A CA 1
ATOM 1300 C C . ILE A 1 158 ? 7.822 -6.290 -25.001 1.00 95.19 158 ILE A C 1
ATOM 1302 O O . ILE A 1 158 ? 6.959 -5.929 -24.196 1.00 95.19 158 ILE A O 1
ATOM 1306 N N . LEU A 1 159 ? 8.184 -7.570 -25.131 1.00 93.62 159 LEU A N 1
ATOM 1307 C CA . LEU A 1 159 ? 7.824 -8.605 -24.162 1.00 93.62 159 LEU A CA 1
ATOM 1308 C C . LEU A 1 159 ? 8.943 -8.731 -23.128 1.00 93.62 159 LEU A C 1
ATOM 1310 O O . LEU A 1 159 ? 10.043 -9.175 -23.441 1.00 93.62 159 LEU A O 1
ATOM 1314 N N . TRP A 1 160 ? 8.656 -8.376 -21.880 1.00 93.75 160 TRP A N 1
ATOM 1315 C CA . TRP A 1 160 ? 9.623 -8.416 -20.789 1.00 93.75 160 TRP A CA 1
ATOM 1316 C C . TRP A 1 160 ? 9.313 -9.522 -19.786 1.00 93.75 160 TRP A C 1
ATOM 1318 O O . TRP A 1 160 ? 8.154 -9.827 -19.503 1.00 93.75 160 TRP A O 1
ATOM 1328 N N . LYS A 1 161 ? 10.351 -10.121 -19.193 1.00 90.81 161 LYS A N 1
ATOM 1329 C CA . LYS A 1 161 ? 10.180 -11.159 -18.168 1.00 90.81 161 LYS A CA 1
ATOM 1330 C C . LYS A 1 161 ? 9.384 -10.622 -16.973 1.00 90.81 161 LYS A C 1
ATOM 1332 O O . LYS A 1 161 ? 9.746 -9.611 -16.368 1.00 90.81 161 LYS A O 1
ATOM 1337 N N . GLN A 1 162 ? 8.349 -11.345 -16.554 1.00 89.50 162 GLN A N 1
ATOM 1338 C CA . GLN A 1 162 ? 7.549 -10.946 -15.401 1.00 89.50 162 GLN A CA 1
ATOM 1339 C C . GLN A 1 162 ? 8.013 -11.704 -14.153 1.00 89.50 162 GLN A C 1
ATOM 1341 O O . GLN A 1 162 ? 7.743 -12.888 -13.970 1.00 89.50 162 GLN A O 1
ATOM 1346 N N . SER A 1 163 ? 8.748 -11.009 -13.284 1.00 72.06 163 SER A N 1
ATOM 1347 C CA . SER A 1 163 ? 9.401 -11.616 -12.110 1.00 72.06 163 SER A CA 1
ATOM 1348 C C . SER A 1 163 ? 8.599 -11.477 -10.803 1.00 72.06 163 SER A C 1
ATOM 1350 O O . SER A 1 163 ? 8.941 -12.119 -9.818 1.00 72.06 163 SER A O 1
ATOM 1352 N N . ASN A 1 164 ? 7.549 -10.648 -10.774 1.00 78.00 164 ASN A N 1
ATOM 1353 C CA . ASN A 1 164 ? 6.693 -10.412 -9.603 1.00 78.00 164 ASN A CA 1
ATOM 1354 C C . ASN A 1 164 ? 5.215 -10.298 -10.037 1.00 78.00 164 ASN A C 1
ATOM 1356 O O . ASN A 1 164 ? 4.896 -10.481 -11.215 1.00 78.00 164 ASN A O 1
ATOM 1360 N N . ASN A 1 165 ? 4.314 -9.978 -9.112 1.00 83.81 165 ASN A N 1
ATOM 1361 C CA . ASN A 1 165 ? 2.898 -9.711 -9.380 1.00 83.81 165 ASN A CA 1
ATOM 1362 C C . ASN A 1 165 ? 2.688 -8.308 -9.977 1.00 83.81 165 ASN A C 1
ATOM 1364 O O . ASN A 1 165 ? 1.878 -7.536 -9.477 1.00 83.81 165 ASN A O 1
ATOM 1368 N N . VAL A 1 166 ? 3.456 -7.993 -11.023 1.00 89.12 166 VAL A N 1
ATOM 1369 C CA . VAL A 1 166 ? 3.229 -6.822 -11.873 1.00 89.12 166 VAL A CA 1
ATOM 1370 C C . VAL A 1 166 ? 1.908 -7.025 -12.612 1.00 89.12 166 VAL A C 1
ATOM 1372 O O . VAL A 1 166 ? 1.641 -8.128 -13.102 1.00 89.12 166 VAL A O 1
ATOM 1375 N N . ALA A 1 167 ? 1.087 -5.987 -12.663 1.00 88.19 167 ALA A N 1
ATOM 1376 C CA . ALA A 1 167 ? -0.219 -6.002 -13.302 1.00 88.19 167 ALA A CA 1
ATOM 1377 C C . ALA A 1 167 ? -0.280 -5.004 -14.467 1.00 88.19 167 ALA A C 1
ATOM 1379 O O . ALA A 1 167 ? 0.619 -4.190 -14.644 1.00 88.19 167 ALA A O 1
ATOM 1380 N N . VAL A 1 168 ? -1.340 -5.089 -15.275 1.00 89.38 168 VAL A N 1
ATOM 1381 C CA . VAL A 1 168 ? -1.651 -4.083 -16.309 1.00 89.38 168 VAL A CA 1
ATOM 1382 C C . VAL A 1 168 ? -1.709 -2.689 -15.667 1.00 89.38 168 VAL A C 1
ATOM 1384 O O . VAL A 1 168 ? -1.957 -2.582 -14.473 1.00 89.38 168 VAL A O 1
ATOM 1387 N N . ASP A 1 169 ? -1.425 -1.621 -16.396 1.0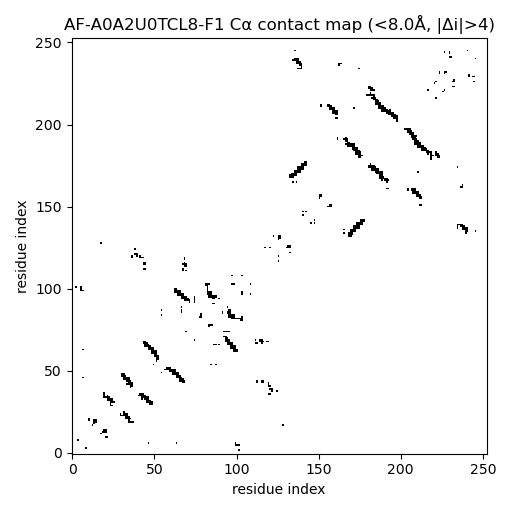0 89.69 169 ASP A N 1
ATOM 1388 C CA . ASP A 1 169 ? -1.392 -0.231 -15.908 1.00 89.69 169 ASP A CA 1
ATOM 1389 C C . ASP A 1 169 ? -0.319 0.098 -14.854 1.00 89.69 169 ASP A C 1
ATOM 1391 O O . ASP A 1 169 ? -0.118 1.272 -14.543 1.00 89.69 169 ASP A O 1
ATOM 1395 N N . ASP A 1 170 ? 0.406 -0.893 -14.321 1.00 93.06 170 ASP A N 1
ATOM 1396 C CA . ASP A 1 170 ? 1.595 -0.636 -13.511 1.00 93.06 170 ASP A CA 1
ATOM 1397 C C . ASP A 1 170 ? 2.671 0.051 -14.361 1.00 93.06 170 ASP A C 1
ATOM 1399 O O . ASP A 1 170 ? 2.754 -0.123 -15.583 1.00 93.06 170 ASP A O 1
ATOM 1403 N N . ILE A 1 171 ? 3.556 0.782 -13.687 1.00 95.00 171 ILE A N 1
ATOM 1404 C CA . ILE A 1 171 ? 4.740 1.368 -14.305 1.00 95.00 171 ILE A CA 1
ATOM 1405 C C . ILE A 1 171 ? 5.963 0.542 -13.931 1.00 95.00 171 ILE A C 1
ATOM 1407 O O . ILE A 1 171 ? 6.198 0.208 -12.770 1.00 95.00 171 ILE A O 1
ATOM 1411 N N . VAL A 1 172 ? 6.783 0.230 -14.924 1.00 96.50 172 VAL A N 1
ATOM 1412 C CA . VAL A 1 172 ? 8.027 -0.516 -14.778 1.00 96.50 172 VAL A CA 1
ATOM 1413 C C . VAL A 1 172 ? 9.189 0.368 -15.196 1.00 96.50 172 VAL A C 1
ATOM 1415 O O . VAL A 1 172 ? 9.329 0.735 -16.358 1.00 96.50 172 VAL A O 1
ATOM 1418 N N . TYR A 1 173 ? 10.066 0.656 -14.246 1.00 97.06 173 TYR A N 1
ATOM 1419 C CA . TYR A 1 173 ? 11.352 1.285 -14.470 1.00 97.06 173 TYR A CA 1
ATOM 1420 C C . TYR A 1 173 ? 12.422 0.220 -14.692 1.00 97.06 173 TYR A C 1
ATOM 1422 O O . TYR A 1 173 ? 12.677 -0.629 -13.830 1.00 97.06 173 TYR A O 1
ATOM 1430 N N . ILE A 1 174 ? 13.070 0.259 -15.852 1.00 96.81 174 ILE A N 1
ATOM 1431 C CA . ILE A 1 174 ? 14.109 -0.702 -16.217 1.00 96.81 174 ILE A CA 1
ATOM 1432 C C . ILE A 1 174 ? 15.469 -0.157 -15.788 1.00 96.81 174 ILE A C 1
ATOM 1434 O O . ILE A 1 174 ? 15.991 0.796 -16.370 1.00 96.81 174 ILE A O 1
ATOM 1438 N N . TYR A 1 175 ? 16.051 -0.792 -14.772 1.00 97.00 175 TYR A N 1
ATOM 1439 C CA . TYR A 1 175 ? 17.429 -0.575 -14.349 1.00 97.00 175 TYR A CA 1
ATOM 1440 C C . TYR A 1 175 ? 18.370 -1.421 -15.202 1.00 97.00 175 TYR A C 1
ATOM 1442 O O . TYR A 1 175 ? 18.451 -2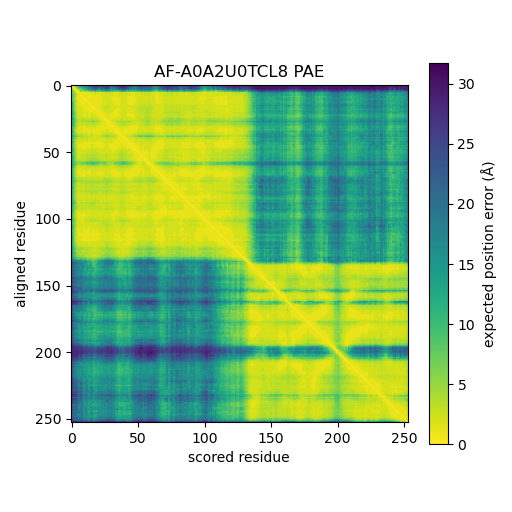.640 -15.027 1.00 97.00 175 TYR A O 1
ATOM 1450 N N . VAL A 1 176 ? 19.103 -0.782 -16.108 1.00 96.25 176 VAL A N 1
ATOM 1451 C CA . VAL A 1 176 ? 20.149 -1.446 -16.884 1.00 96.25 176 VAL A CA 1
ATOM 1452 C C . VAL A 1 176 ? 21.379 -1.580 -15.992 1.00 96.25 176 VAL A C 1
ATOM 1454 O O . VAL A 1 176 ? 21.895 -0.590 -15.467 1.00 96.25 176 VAL A O 1
ATOM 1457 N N . THR A 1 177 ? 21.835 -2.816 -15.768 1.00 94.50 177 THR A N 1
ATOM 1458 C CA . THR A 1 177 ? 22.989 -3.087 -14.897 1.00 94.50 177 THR A CA 1
ATOM 1459 C C . THR A 1 177 ? 24.298 -2.590 -15.526 1.00 94.50 177 THR A C 1
ATOM 1461 O O . THR A 1 177 ? 24.291 -1.891 -16.536 1.00 94.50 177 THR A O 1
ATOM 1464 N N . ALA A 1 178 ? 25.450 -2.923 -14.933 1.00 91.75 178 ALA A N 1
ATOM 1465 C CA . ALA A 1 178 ? 26.748 -2.563 -15.506 1.00 91.75 178 ALA A CA 1
ATOM 1466 C C . ALA A 1 178 ? 26.847 -2.963 -17.002 1.00 91.75 178 ALA A C 1
ATOM 1468 O O . ALA A 1 178 ? 26.356 -4.041 -17.355 1.00 91.75 178 ALA A O 1
ATOM 1469 N N . PRO A 1 179 ? 27.464 -2.125 -17.860 1.00 92.50 179 PRO A N 1
ATOM 1470 C CA . PRO A 1 179 ? 28.209 -0.904 -17.520 1.00 92.50 179 PRO A CA 1
ATOM 1471 C C . PRO A 1 179 ? 27.341 0.344 -17.282 1.00 92.50 179 PRO A C 1
ATOM 1473 O O . PRO A 1 179 ? 27.808 1.265 -16.624 1.00 92.50 179 PRO A O 1
ATOM 1476 N N . THR A 1 180 ? 26.088 0.366 -17.745 1.00 94.50 180 THR A N 1
ATOM 1477 C CA . THR A 1 180 ? 25.202 1.541 -17.653 1.00 94.50 180 THR A CA 1
ATOM 1478 C C . THR A 1 180 ? 24.871 1.917 -16.210 1.00 94.50 180 THR A C 1
ATOM 1480 O O . THR A 1 180 ? 24.946 3.083 -15.839 1.00 94.50 180 THR A O 1
ATOM 1483 N N . ALA A 1 181 ? 24.525 0.921 -15.387 1.00 95.25 181 ALA A N 1
ATOM 1484 C CA . ALA A 1 181 ? 24.236 1.073 -13.960 1.00 95.25 181 ALA A CA 1
ATOM 1485 C C . ALA A 1 181 ? 23.250 2.217 -13.624 1.00 95.25 181 ALA A C 1
ATOM 1487 O O . ALA A 1 181 ? 23.454 2.953 -12.656 1.00 95.25 181 ALA A O 1
ATOM 1488 N N . ALA A 1 182 ? 22.160 2.336 -14.383 1.00 96.75 182 ALA A N 1
ATOM 1489 C CA . ALA A 1 182 ? 21.161 3.396 -14.238 1.00 96.75 182 ALA A CA 1
ATOM 1490 C C . ALA A 1 182 ? 19.757 2.899 -14.608 1.00 96.75 182 ALA A C 1
ATOM 1492 O O . ALA A 1 182 ? 19.611 1.926 -15.353 1.00 96.75 182 ALA A O 1
ATOM 1493 N N . ILE A 1 183 ? 18.714 3.576 -14.118 1.00 97.44 183 ILE A N 1
ATOM 1494 C CA . ILE A 1 183 ? 17.376 3.433 -14.709 1.00 97.44 183 ILE A CA 1
ATOM 1495 C C . ILE A 1 183 ? 17.376 4.159 -16.051 1.00 97.44 183 ILE A C 1
ATOM 1497 O O . ILE A 1 183 ? 17.767 5.320 -16.132 1.00 97.44 183 ILE A O 1
ATOM 1501 N N . ARG A 1 184 ? 16.955 3.455 -17.102 1.00 97.06 184 ARG A N 1
ATOM 1502 C CA . ARG A 1 184 ? 17.004 3.954 -18.484 1.00 97.06 184 ARG A CA 1
ATOM 1503 C C . ARG A 1 184 ? 15.634 4.133 -19.108 1.00 97.06 184 ARG A C 1
ATOM 1505 O O . ARG A 1 184 ? 15.490 4.988 -19.968 1.00 97.06 184 ARG A O 1
ATOM 1512 N N . TYR A 1 185 ? 14.632 3.389 -18.649 1.00 97.06 185 TYR A N 1
ATOM 1513 C CA . TYR A 1 185 ? 13.291 3.441 -19.225 1.00 97.06 185 TYR A CA 1
ATOM 1514 C C . TYR A 1 185 ? 12.228 3.437 -18.142 1.00 97.06 185 TYR A C 1
ATOM 1516 O O . TYR A 1 185 ? 12.363 2.705 -17.164 1.00 97.06 185 TYR A O 1
ATOM 1524 N N . GLN A 1 186 ? 11.179 4.224 -18.352 1.00 96.88 186 GLN A N 1
ATOM 1525 C CA . GLN A 1 186 ? 9.883 4.110 -17.695 1.00 96.88 186 GLN A CA 1
ATOM 1526 C C . GLN A 1 186 ? 8.916 3.498 -18.703 1.00 96.88 186 GLN A C 1
ATOM 1528 O O . GLN A 1 186 ? 8.775 4.017 -19.813 1.00 96.88 186 GLN A O 1
ATOM 1533 N N . CYS A 1 187 ? 8.249 2.412 -18.332 1.00 97.00 187 CYS A N 1
ATOM 1534 C CA . CYS A 1 187 ? 7.350 1.689 -19.217 1.00 97.00 187 CYS A CA 1
ATOM 1535 C C . CYS A 1 187 ? 5.979 1.466 -18.574 1.00 97.00 187 CYS A C 1
ATOM 1537 O O . CYS A 1 187 ? 5.910 1.166 -17.388 1.00 97.00 187 CYS A O 1
ATOM 1539 N N . LEU A 1 188 ? 4.909 1.542 -19.362 1.00 95.88 188 LEU A N 1
ATOM 1540 C CA . LEU A 1 188 ? 3.562 1.116 -18.978 1.00 95.88 188 LEU A CA 1
ATOM 1541 C C . LEU A 1 188 ? 3.392 -0.376 -19.250 1.00 95.88 188 LEU A C 1
ATOM 1543 O O . LEU A 1 188 ? 3.800 -0.859 -20.306 1.00 95.88 188 LEU A O 1
ATOM 1547 N N . VAL A 1 189 ? 2.756 -1.105 -18.340 1.00 95.50 189 VAL A N 1
ATOM 1548 C CA . VAL A 1 189 ? 2.393 -2.507 -18.566 1.00 95.50 189 VAL A CA 1
ATOM 1549 C C . VAL A 1 189 ? 1.054 -2.580 -19.294 1.00 95.50 189 VAL A C 1
ATOM 1551 O O . VAL A 1 189 ? 0.022 -2.222 -18.740 1.00 95.50 189 VAL A O 1
ATOM 1554 N N . LEU A 1 190 ? 1.063 -3.078 -20.529 1.00 93.62 190 LEU A N 1
ATOM 1555 C CA . LEU A 1 190 ? -0.136 -3.222 -21.363 1.00 93.62 190 LEU A CA 1
ATOM 1556 C C . LEU A 1 190 ? -0.849 -4.557 -21.130 1.00 93.6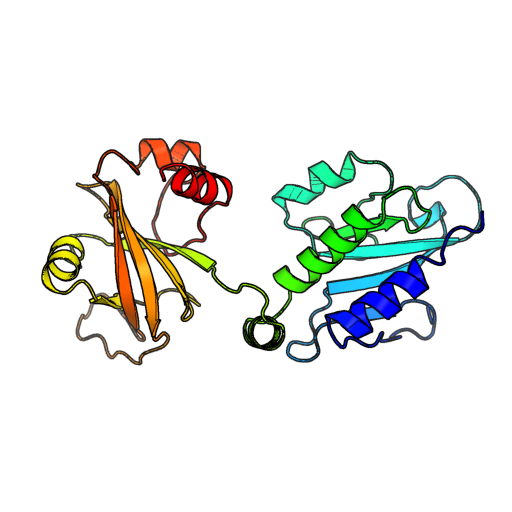2 190 LEU A C 1
ATOM 1558 O O . LEU A 1 190 ? -2.072 -4.632 -21.112 1.00 93.62 190 LEU A O 1
ATOM 1562 N N . GLU A 1 191 ? -0.078 -5.627 -20.946 1.00 93.44 191 GLU A N 1
ATOM 1563 C CA . GLU A 1 191 ? -0.589 -6.976 -20.701 1.00 93.44 191 GLU A CA 1
ATOM 1564 C C . GLU A 1 191 ? 0.321 -7.679 -19.693 1.00 93.44 191 GLU A C 1
ATOM 1566 O O . GLU A 1 191 ? 1.547 -7.588 -19.785 1.00 93.44 191 GLU A O 1
ATOM 1571 N N . ALA A 1 192 ? -0.261 -8.425 -18.757 1.00 92.00 192 ALA A N 1
ATOM 1572 C CA . ALA A 1 192 ? 0.472 -9.180 -17.745 1.00 92.00 192 ALA A CA 1
ATOM 1573 C C . ALA A 1 192 ? 0.076 -10.662 -17.760 1.00 92.00 192 ALA A C 1
ATOM 1575 O O . ALA A 1 192 ? -0.995 -11.037 -18.229 1.00 92.00 192 ALA A O 1
ATOM 1576 N N . ASN A 1 193 ? 0.930 -11.501 -17.179 1.00 90.06 193 ASN A N 1
ATOM 1577 C CA . ASN A 1 193 ? 0.770 -12.949 -17.043 1.00 90.06 193 ASN A CA 1
ATOM 1578 C C . ASN A 1 193 ? 0.662 -13.699 -18.378 1.00 90.06 193 ASN A C 1
ATOM 1580 O O . ASN A 1 193 ? 0.016 -14.744 -18.439 1.00 90.06 193 ASN A O 1
ATOM 1584 N N . ILE A 1 194 ? 1.328 -13.212 -19.427 1.00 92.25 194 ILE A N 1
ATOM 1585 C CA . ILE A 1 194 ? 1.385 -13.900 -20.718 1.00 92.25 194 ILE A CA 1
ATOM 1586 C C . ILE A 1 194 ? 2.229 -15.171 -20.532 1.00 92.25 194 ILE A C 1
ATOM 1588 O O . ILE A 1 194 ? 3.412 -15.056 -20.184 1.00 92.25 194 ILE A O 1
ATOM 1592 N N . PRO A 1 195 ? 1.675 -16.380 -20.742 1.00 89.88 195 PRO A N 1
ATOM 1593 C CA . PRO A 1 195 ? 2.437 -17.615 -20.612 1.00 89.88 195 PRO A CA 1
ATOM 1594 C C . PRO A 1 195 ? 3.640 -17.612 -21.554 1.00 89.88 195 PRO A C 1
ATOM 1596 O O . PRO A 1 195 ? 3.515 -17.317 -22.742 1.00 89.88 195 PRO A O 1
ATOM 1599 N N . HIS A 1 196 ? 4.814 -17.957 -21.032 1.00 85.38 196 HIS A N 1
ATOM 1600 C CA . HIS A 1 196 ? 6.035 -18.017 -21.823 1.00 85.38 196 HIS A CA 1
ATOM 1601 C C . HIS A 1 196 ? 6.790 -19.299 -21.510 1.00 85.38 196 HIS A C 1
ATOM 1603 O O . HIS A 1 196 ? 6.952 -19.677 -20.355 1.00 85.38 196 HIS A O 1
ATOM 1609 N N . ARG A 1 197 ? 7.268 -19.982 -22.548 1.00 74.62 197 ARG A N 1
ATOM 1610 C CA . ARG A 1 197 ? 8.116 -21.160 -22.388 1.00 74.62 197 ARG A CA 1
ATOM 1611 C C . ARG A 1 197 ? 9.527 -20.768 -22.805 1.00 74.62 197 ARG A C 1
ATOM 1613 O O . ARG A 1 197 ? 9.838 -20.762 -23.995 1.00 74.62 197 ARG A O 1
ATOM 1620 N N . SER A 1 198 ? 10.352 -20.394 -21.826 1.00 65.88 198 SER A N 1
ATOM 1621 C CA . SER A 1 198 ? 11.748 -20.020 -22.079 1.00 65.88 198 SER A CA 1
ATOM 1622 C C . SER A 1 198 ? 12.493 -21.141 -22.809 1.00 65.88 198 SER A C 1
ATOM 1624 O O . SER A 1 198 ? 12.391 -22.313 -22.445 1.00 65.88 198 SER A O 1
ATOM 1626 N N . LYS A 1 199 ? 13.264 -20.768 -23.835 1.00 58.34 199 LYS A N 1
ATOM 1627 C CA . LYS A 1 199 ? 14.184 -21.669 -24.549 1.00 58.34 199 LYS A CA 1
ATOM 1628 C C . LYS A 1 199 ? 15.591 -21.686 -23.931 1.00 58.34 199 LYS A C 1
ATOM 1630 O O . LYS A 1 199 ? 16.416 -22.504 -24.332 1.00 58.34 199 LYS A O 1
ATOM 1635 N N . HIS A 1 200 ? 15.881 -20.796 -22.976 1.00 60.88 200 HIS A N 1
ATOM 1636 C CA . HIS A 1 200 ? 17.198 -20.687 -22.346 1.00 60.88 200 HIS A CA 1
ATOM 1637 C C . HIS A 1 200 ? 17.354 -21.677 -21.188 1.00 60.88 200 HIS A C 1
ATOM 1639 O O . HIS A 1 200 ? 16.553 -21.678 -20.256 1.00 60.88 200 HIS A O 1
ATOM 1645 N N . LYS A 1 201 ? 18.435 -22.471 -21.215 1.00 57.28 201 LYS A N 1
ATOM 1646 C CA . LYS A 1 201 ? 18.768 -23.439 -20.153 1.00 57.28 201 LYS A CA 1
ATOM 1647 C C . LYS A 1 201 ? 19.046 -22.781 -18.793 1.00 57.28 201 LYS A C 1
ATOM 1649 O O . LYS A 1 201 ? 18.753 -23.388 -17.770 1.00 57.28 201 LYS A O 1
ATOM 1654 N N . ASP A 1 202 ? 19.534 -21.538 -18.789 1.00 59.88 202 ASP A N 1
ATOM 1655 C CA . ASP A 1 202 ? 20.007 -20.854 -17.574 1.00 59.88 202 ASP A CA 1
ATOM 1656 C C . ASP A 1 202 ? 18.985 -19.877 -16.964 1.00 59.88 202 ASP A C 1
ATOM 1658 O O . ASP A 1 202 ? 19.205 -19.333 -15.882 1.00 59.88 202 ASP A O 1
ATOM 1662 N N . LEU A 1 203 ? 17.865 -19.619 -17.650 1.00 65.88 203 LEU A N 1
ATOM 1663 C CA . LEU A 1 203 ? 16.858 -18.642 -17.230 1.00 65.88 203 LEU A CA 1
ATOM 1664 C C . LEU A 1 203 ? 15.456 -19.217 -17.419 1.00 65.88 203 LEU A C 1
ATOM 1666 O O . LEU A 1 203 ? 14.895 -19.218 -18.518 1.00 65.88 203 LEU A O 1
ATOM 1670 N N . ARG A 1 204 ? 14.866 -19.675 -16.313 1.00 69.38 204 ARG A N 1
ATOM 1671 C CA . ARG A 1 204 ? 13.469 -20.099 -16.278 1.00 69.38 204 ARG A CA 1
ATOM 1672 C C . ARG A 1 204 ? 12.559 -18.870 -16.222 1.00 69.38 204 ARG A C 1
ATOM 1674 O O . ARG A 1 204 ? 12.456 -18.208 -15.192 1.00 69.38 204 ARG A O 1
ATOM 1681 N N . VAL A 1 205 ? 11.918 -18.569 -17.348 1.00 79.88 205 VAL A N 1
ATOM 1682 C CA . VAL A 1 205 ? 10.894 -17.526 -17.476 1.00 79.88 205 VAL A CA 1
ATOM 1683 C C . VAL A 1 205 ? 9.600 -18.209 -17.893 1.00 79.88 205 VAL A C 1
ATOM 1685 O O . VAL A 1 205 ? 9.464 -18.608 -19.047 1.00 79.88 205 VAL A O 1
ATOM 1688 N N . ASP A 1 206 ? 8.684 -18.357 -16.935 1.00 82.25 206 ASP A N 1
ATOM 1689 C CA . ASP A 1 206 ? 7.400 -19.049 -17.131 1.00 82.25 206 ASP A CA 1
ATOM 1690 C C . ASP A 1 206 ? 6.286 -18.083 -17.598 1.00 82.25 206 ASP A C 1
ATOM 1692 O O . ASP A 1 206 ? 5.244 -18.503 -18.105 1.00 82.25 206 ASP A O 1
ATOM 1696 N N . ARG A 1 207 ? 6.500 -16.768 -17.435 1.00 90.19 207 ARG A N 1
ATOM 1697 C CA . ARG A 1 207 ? 5.581 -15.706 -17.865 1.00 90.19 207 ARG A CA 1
ATOM 1698 C C . ARG A 1 207 ? 6.304 -14.411 -18.228 1.00 90.19 207 ARG A C 1
ATOM 1700 O O . ARG A 1 207 ? 7.322 -14.055 -17.625 1.00 90.19 207 ARG A O 1
ATOM 1707 N N . VAL A 1 208 ? 5.742 -13.695 -19.192 1.00 93.94 208 VAL A N 1
ATOM 1708 C CA . VAL A 1 208 ? 6.179 -12.368 -19.640 1.00 93.94 208 VAL A CA 1
ATOM 1709 C C . VAL A 1 208 ? 5.028 -11.369 -19.533 1.00 93.94 208 VAL A C 1
ATOM 1711 O O . VAL A 1 208 ? 3.872 -11.738 -19.326 1.00 93.94 208 VAL A O 1
ATOM 1714 N N . MET A 1 209 ? 5.361 -10.095 -19.658 1.00 95.75 209 MET A N 1
ATOM 1715 C CA . MET A 1 209 ? 4.426 -8.982 -19.748 1.00 95.75 209 MET A CA 1
ATOM 1716 C C . MET A 1 209 ? 4.747 -8.156 -20.990 1.00 95.75 209 MET A C 1
ATOM 1718 O O . MET A 1 209 ? 5.913 -8.048 -21.374 1.00 95.75 209 MET A O 1
ATOM 1722 N N . ARG A 1 210 ? 3.726 -7.576 -21.617 1.00 96.50 210 ARG A N 1
ATOM 1723 C CA . ARG A 1 210 ? 3.903 -6.605 -22.696 1.00 96.50 210 ARG A CA 1
ATOM 1724 C C . ARG A 1 210 ? 4.029 -5.227 -22.072 1.00 96.50 210 ARG A C 1
ATOM 1726 O O . ARG A 1 210 ? 3.127 -4.807 -21.352 1.00 96.50 210 ARG A O 1
ATOM 1733 N N . ILE A 1 211 ? 5.133 -4.540 -22.342 1.00 97.25 211 ILE A N 1
ATOM 1734 C CA . ILE A 1 211 ? 5.391 -3.202 -21.806 1.00 97.25 211 ILE A CA 1
ATOM 1735 C C . ILE A 1 211 ? 5.668 -2.212 -22.930 1.00 97.25 211 ILE A C 1
ATOM 1737 O O . ILE A 1 211 ? 6.312 -2.568 -23.914 1.00 97.25 211 ILE A O 1
ATOM 1741 N N . GLN A 1 212 ? 5.196 -0.980 -22.768 1.00 97.31 212 GLN A N 1
ATOM 1742 C CA . GLN A 1 212 ? 5.401 0.134 -23.690 1.00 97.31 212 GLN A CA 1
ATOM 1743 C C . GLN A 1 212 ? 6.296 1.187 -23.048 1.00 97.31 212 GLN A C 1
ATOM 1745 O O . GLN A 1 212 ? 6.018 1.630 -21.940 1.00 97.31 212 GLN A O 1
ATOM 1750 N N . CYS A 1 213 ? 7.345 1.619 -23.742 1.00 97.19 213 CYS A N 1
ATOM 1751 C CA . CYS A 1 213 ? 8.169 2.748 -23.334 1.00 97.19 213 CYS A CA 1
ATOM 1752 C C . CYS A 1 213 ? 7.334 4.033 -23.281 1.00 97.19 213 CYS A C 1
ATOM 1754 O O . CYS A 1 213 ? 6.734 4.425 -24.280 1.00 97.19 213 CYS A O 1
ATOM 1756 N N . LEU A 1 214 ? 7.328 4.693 -22.125 1.00 95.31 214 LEU A N 1
ATOM 1757 C CA . LEU A 1 214 ? 6.774 6.035 -21.950 1.00 95.31 214 LEU A CA 1
ATOM 1758 C C . LEU A 1 214 ? 7.872 7.101 -21.983 1.00 95.31 214 LEU A C 1
ATOM 1760 O O . LEU A 1 214 ? 7.663 8.187 -22.515 1.00 95.31 214 LEU A O 1
ATOM 1764 N N . LYS A 1 215 ? 9.036 6.801 -21.393 1.00 95.38 215 LYS A N 1
ATOM 1765 C CA . LYS A 1 215 ? 10.151 7.746 -21.260 1.00 95.38 215 LYS A CA 1
ATOM 1766 C C . LYS A 1 215 ? 11.490 7.014 -21.266 1.00 95.38 215 LYS A C 1
ATOM 1768 O O . LYS A 1 215 ? 11.647 6.017 -20.561 1.00 95.38 215 LYS A O 1
ATOM 1773 N N . GLU A 1 216 ? 12.456 7.538 -22.020 1.00 95.69 216 GLU A N 1
ATOM 1774 C CA . GLU A 1 216 ? 13.878 7.183 -21.910 1.00 95.69 216 GLU A CA 1
ATOM 1775 C C . GLU A 1 216 ? 14.595 8.244 -21.061 1.00 95.69 216 GLU A C 1
ATOM 1777 O O . GLU A 1 216 ? 14.392 9.444 -21.243 1.00 95.69 216 GLU A O 1
ATOM 1782 N N . PHE A 1 217 ? 15.435 7.802 -20.128 1.00 95.62 217 PHE A N 1
ATOM 1783 C CA . PHE A 1 217 ? 16.289 8.653 -19.298 1.00 95.62 217 PHE A CA 1
ATOM 1784 C C . PHE A 1 217 ? 17.738 8.477 -19.711 1.00 95.62 217 PHE A C 1
ATOM 1786 O O . PHE A 1 217 ? 18.165 7.345 -19.930 1.00 95.62 217 PHE A O 1
ATOM 1793 N N . SER A 1 218 ? 18.528 9.550 -19.737 1.00 94.69 218 SER A N 1
ATOM 1794 C CA . SER A 1 218 ? 19.981 9.476 -19.909 1.00 94.69 218 SER A CA 1
ATOM 1795 C C . SER A 1 218 ? 20.636 8.644 -18.786 1.00 94.69 218 SER A C 1
ATOM 1797 O O . SER A 1 218 ? 20.090 8.555 -17.681 1.00 94.69 218 SER A O 1
ATOM 1799 N N . PRO A 1 219 ? 21.826 8.050 -19.005 1.00 93.69 219 PRO A N 1
ATOM 1800 C CA . PRO A 1 219 ? 22.481 7.224 -17.985 1.00 93.69 219 PRO A CA 1
ATOM 1801 C C . PRO A 1 219 ? 22.875 8.008 -16.722 1.00 93.69 219 PRO A C 1
ATOM 1803 O O . PRO A 1 219 ? 23.148 7.414 -15.682 1.00 93.69 219 PRO A O 1
ATOM 1806 N N . THR A 1 220 ? 22.915 9.340 -16.805 1.00 94.44 220 THR A N 1
ATOM 1807 C CA . THR A 1 220 ? 23.282 10.221 -15.694 1.00 94.44 220 THR A CA 1
ATOM 1808 C C . THR A 1 220 ? 22.076 10.694 -14.885 1.00 94.44 220 THR A C 1
ATOM 1810 O O . THR A 1 22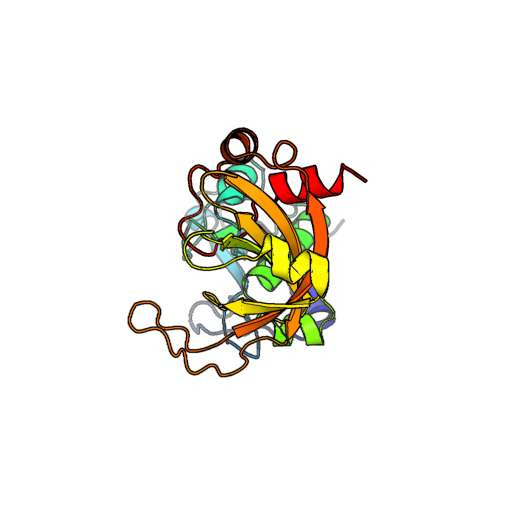0 ? 22.238 10.944 -13.694 1.00 94.44 220 THR A O 1
ATOM 1813 N N . GLN A 1 221 ? 20.876 10.757 -15.482 1.00 94.50 221 GLN A N 1
ATOM 1814 C CA . GLN A 1 221 ? 19.658 11.233 -14.812 1.00 94.50 221 GLN A CA 1
ATOM 1815 C C . GLN A 1 221 ? 19.259 10.353 -13.627 1.00 94.50 221 GLN A C 1
ATOM 1817 O O . GLN A 1 221 ? 19.072 10.858 -12.531 1.00 94.50 221 GLN A O 1
ATOM 1822 N N . LEU A 1 222 ? 19.161 9.036 -13.826 1.00 95.94 222 LEU A N 1
ATOM 1823 C CA . LEU A 1 222 ? 18.807 8.072 -12.774 1.00 95.94 222 LEU A CA 1
ATOM 1824 C C . LEU A 1 222 ? 19.955 7.092 -12.519 1.00 95.94 222 LEU A C 1
ATOM 1826 O O . LEU A 1 222 ? 19.792 5.866 -12.550 1.00 95.94 222 LEU A O 1
ATOM 1830 N N . SER A 1 223 ? 21.144 7.654 -12.309 1.00 96.00 223 SER A N 1
ATOM 1831 C CA . SER A 1 223 ? 22.370 6.899 -12.048 1.00 96.00 223 SER A CA 1
ATOM 1832 C C . SER A 1 223 ? 22.311 6.130 -10.725 1.00 96.00 223 SER A C 1
ATOM 1834 O O . SER A 1 223 ? 21.589 6.497 -9.796 1.00 96.00 223 SER A O 1
ATOM 1836 N N . ARG A 1 224 ? 23.130 5.079 -10.591 1.00 94.50 224 ARG A N 1
ATOM 1837 C CA . ARG A 1 224 ? 23.270 4.320 -9.334 1.00 94.50 224 ARG A CA 1
ATOM 1838 C C . ARG A 1 224 ? 23.514 5.211 -8.112 1.00 94.50 224 ARG A C 1
ATOM 1840 O O . ARG A 1 224 ? 23.028 4.881 -7.034 1.00 94.50 224 ARG A O 1
ATOM 1847 N N . ASP A 1 225 ? 24.274 6.290 -8.258 1.00 93.12 225 ASP A N 1
ATOM 1848 C CA . ASP A 1 225 ? 24.611 7.157 -7.129 1.00 93.12 225 ASP A CA 1
ATOM 1849 C C . ASP A 1 225 ? 23.438 8.043 -6.706 1.00 93.12 225 ASP A C 1
ATOM 1851 O O . ASP A 1 225 ? 23.244 8.224 -5.507 1.00 93.12 225 ASP A O 1
ATOM 1855 N N . LEU A 1 226 ? 22.588 8.482 -7.642 1.00 93.19 226 LEU A N 1
ATOM 1856 C CA . LEU A 1 226 ? 21.310 9.105 -7.291 1.00 93.19 226 LEU A CA 1
ATOM 1857 C C . LEU A 1 226 ? 20.387 8.092 -6.607 1.00 93.19 226 LEU A C 1
ATOM 1859 O O . LEU A 1 226 ? 19.877 8.348 -5.523 1.00 93.19 226 LEU A O 1
ATOM 1863 N N . LEU A 1 227 ? 20.228 6.897 -7.185 1.00 93.44 227 LEU A N 1
ATOM 1864 C CA . LEU A 1 227 ? 19.372 5.845 -6.625 1.00 93.44 227 LEU A CA 1
ATOM 1865 C C . LEU A 1 227 ? 19.748 5.497 -5.171 1.00 93.44 227 LEU A C 1
ATOM 1867 O O . LEU A 1 227 ? 18.871 5.259 -4.339 1.00 93.44 227 LEU A O 1
ATOM 1871 N N . ARG A 1 228 ? 21.043 5.518 -4.833 1.00 91.50 228 ARG A N 1
ATOM 1872 C CA . ARG A 1 228 ? 21.532 5.315 -3.459 1.00 91.50 228 ARG A CA 1
ATOM 1873 C C . ARG A 1 228 ? 21.022 6.363 -2.472 1.00 91.50 228 ARG A C 1
ATOM 1875 O O . ARG A 1 228 ? 20.740 5.989 -1.338 1.00 91.50 228 ARG A O 1
ATOM 1882 N N . GLN A 1 229 ? 20.868 7.619 -2.892 1.00 89.19 229 GLN A N 1
ATOM 1883 C CA . GLN A 1 229 ? 20.323 8.695 -2.049 1.00 89.19 229 GLN A CA 1
ATOM 1884 C C . GLN A 1 229 ? 18.866 8.412 -1.653 1.00 89.19 229 GLN A C 1
ATOM 1886 O O . GLN A 1 229 ? 18.453 8.742 -0.549 1.00 89.19 229 GLN A O 1
ATOM 1891 N N . PHE A 1 230 ? 18.129 7.686 -2.499 1.00 89.12 230 PHE A N 1
ATOM 1892 C CA . PHE A 1 230 ? 16.762 7.220 -2.240 1.00 89.12 230 PHE A CA 1
ATOM 1893 C C . PHE A 1 230 ? 16.702 5.799 -1.644 1.00 89.12 230 PHE A C 1
ATOM 1895 O O . PHE A 1 230 ? 15.696 5.096 -1.764 1.00 89.12 230 PHE A O 1
ATOM 1902 N N . GLY A 1 231 ? 17.792 5.321 -1.032 1.00 87.25 231 GLY A N 1
ATOM 1903 C CA . GLY A 1 231 ? 17.835 4.013 -0.366 1.00 87.25 231 GLY A CA 1
ATOM 1904 C C . GLY A 1 231 ? 17.894 2.809 -1.317 1.00 87.25 231 GLY A C 1
ATOM 1905 O O . GLY A 1 231 ? 17.642 1.667 -0.916 1.00 87.25 231 GLY A O 1
ATOM 1906 N N . ILE A 1 232 ? 18.233 3.010 -2.594 1.00 90.19 232 ILE A N 1
ATOM 1907 C CA . ILE A 1 232 ? 18.386 1.930 -3.575 1.00 90.19 232 ILE A CA 1
ATOM 1908 C C . ILE A 1 232 ? 19.869 1.610 -3.775 1.00 90.19 232 ILE A C 1
ATOM 1910 O O . ILE A 1 232 ? 20.536 2.100 -4.680 1.00 90.19 232 ILE A O 1
ATOM 1914 N N . THR A 1 233 ? 20.394 0.729 -2.924 1.00 85.56 233 THR A N 1
ATOM 1915 C CA . THR A 1 233 ? 21.815 0.342 -2.937 1.00 85.56 233 THR A CA 1
ATOM 1916 C C . THR A 1 233 ? 22.163 -0.705 -3.999 1.00 85.56 233 THR A C 1
ATOM 1918 O O . THR A 1 233 ? 23.268 -0.682 -4.546 1.00 85.56 233 THR A O 1
ATOM 1921 N N . ALA A 1 234 ? 21.231 -1.612 -4.315 1.00 83.88 234 ALA A N 1
ATOM 1922 C CA . ALA A 1 234 ? 21.362 -2.602 -5.380 1.00 83.88 234 ALA A CA 1
ATOM 1923 C C . ALA A 1 234 ? 19.995 -2.981 -5.976 1.00 83.88 234 ALA A C 1
ATOM 1925 O O . ALA A 1 234 ? 19.000 -3.098 -5.259 1.00 83.88 234 ALA A O 1
ATOM 1926 N N . VAL A 1 235 ? 19.963 -3.246 -7.285 1.00 88.81 235 VAL A N 1
ATOM 1927 C CA . VAL A 1 235 ? 18.782 -3.757 -8.000 1.00 88.81 235 VAL A CA 1
ATOM 1928 C C . VAL A 1 235 ? 19.102 -5.159 -8.517 1.00 88.81 235 VAL A C 1
ATOM 1930 O O . VAL A 1 235 ? 19.549 -5.344 -9.644 1.00 88.81 235 VAL A O 1
ATOM 1933 N N . ARG A 1 236 ? 18.950 -6.165 -7.649 1.00 85.25 236 ARG A N 1
ATOM 1934 C CA . ARG A 1 236 ? 19.219 -7.581 -7.984 1.00 85.25 236 ARG A CA 1
ATOM 1935 C C . ARG A 1 236 ? 17.962 -8.354 -8.396 1.00 85.25 236 ARG A C 1
ATOM 1937 O O . ARG A 1 236 ? 18.063 -9.447 -8.939 1.00 85.25 236 ARG A O 1
ATOM 1944 N N . GLY A 1 237 ? 16.788 -7.777 -8.161 1.00 86.69 237 GLY A N 1
ATOM 1945 C CA . GLY A 1 237 ? 15.484 -8.345 -8.482 1.00 86.69 237 GLY A CA 1
ATOM 1946 C C . GLY A 1 237 ? 14.418 -7.251 -8.573 1.00 86.69 237 GLY A C 1
ATOM 1947 O O . GLY A 1 237 ? 14.732 -6.087 -8.308 1.00 86.69 237 GLY A O 1
ATOM 1948 N N . PRO A 1 238 ? 13.182 -7.605 -8.970 1.00 89.88 238 PRO A N 1
ATOM 1949 C CA . PRO A 1 238 ? 12.070 -6.662 -9.006 1.00 89.88 238 PRO A CA 1
ATOM 1950 C C . PRO A 1 238 ? 11.799 -6.104 -7.605 1.00 89.88 238 PRO A C 1
ATOM 1952 O O . PRO A 1 238 ? 11.734 -6.859 -6.634 1.00 89.88 238 PRO A O 1
ATOM 1955 N N . ARG A 1 239 ? 11.603 -4.793 -7.501 1.00 91.56 239 ARG A N 1
ATOM 1956 C CA . ARG A 1 239 ? 11.282 -4.106 -6.243 1.00 91.56 239 ARG A CA 1
ATOM 1957 C C . ARG A 1 239 ? 10.302 -2.967 -6.482 1.00 91.56 239 ARG A C 1
ATOM 1959 O O . ARG A 1 239 ? 10.195 -2.494 -7.607 1.00 91.56 239 ARG A O 1
ATOM 1966 N N . ARG A 1 240 ? 9.623 -2.508 -5.432 1.00 89.38 240 ARG A N 1
ATOM 1967 C CA . ARG A 1 240 ? 8.808 -1.289 -5.509 1.00 89.38 240 ARG A CA 1
ATOM 1968 C C . ARG A 1 240 ? 9.695 -0.047 -5.611 1.00 89.38 240 ARG A C 1
ATOM 1970 O O . ARG A 1 240 ? 10.787 -0.020 -5.026 1.00 89.38 240 ARG A O 1
ATOM 1977 N N . MET A 1 241 ? 9.215 0.941 -6.358 1.00 90.31 241 MET A N 1
ATOM 1978 C CA . MET A 1 241 ? 9.770 2.290 -6.403 1.00 90.31 241 MET A CA 1
ATOM 1979 C C . MET A 1 241 ? 9.536 2.979 -5.047 1.00 90.31 241 MET A C 1
ATOM 1981 O O . MET A 1 241 ? 8.404 2.974 -4.561 1.00 90.31 241 MET A O 1
ATOM 1985 N N . PRO A 1 242 ? 10.570 3.542 -4.396 1.00 86.62 242 PRO A N 1
ATOM 1986 C CA . PRO A 1 242 ? 10.377 4.404 -3.233 1.00 86.62 242 PRO A CA 1
ATOM 1987 C C . PRO A 1 242 ? 9.544 5.636 -3.603 1.00 86.62 242 PRO A C 1
ATOM 1989 O O . PRO A 1 242 ? 9.831 6.275 -4.614 1.00 86.62 242 PRO A O 1
ATOM 1992 N N . LYS A 1 243 ? 8.565 6.007 -2.766 1.00 80.50 243 LYS A N 1
ATOM 1993 C CA . LYS A 1 243 ? 7.676 7.152 -3.035 1.00 80.50 243 LYS A CA 1
ATOM 1994 C C . LYS A 1 243 ? 8.451 8.450 -3.283 1.00 80.50 243 LYS A C 1
ATOM 1996 O O . LYS A 1 243 ? 8.194 9.117 -4.273 1.00 80.50 243 LYS A O 1
ATOM 2001 N N . ALA A 1 244 ? 9.467 8.729 -2.465 1.00 79.25 244 ALA A N 1
ATOM 2002 C CA . ALA A 1 244 ? 10.313 9.913 -2.619 1.00 79.25 244 ALA A CA 1
ATOM 2003 C C . ALA A 1 244 ? 11.025 9.986 -3.984 1.00 79.25 244 ALA A C 1
ATOM 2005 O O . ALA A 1 244 ? 11.172 11.069 -4.535 1.00 79.25 244 ALA A O 1
ATOM 2006 N N . LEU A 1 245 ? 11.440 8.846 -4.555 1.00 90.88 245 LEU A N 1
ATOM 2007 C CA . LEU A 1 245 ? 12.053 8.827 -5.887 1.00 90.88 245 LEU A CA 1
ATOM 2008 C C . LEU A 1 245 ? 11.007 9.002 -6.996 1.00 90.88 245 LEU A C 1
ATOM 2010 O O . LEU A 1 245 ? 11.282 9.669 -7.987 1.00 90.88 245 LEU A O 1
ATOM 2014 N N . SER A 1 246 ? 9.820 8.413 -6.835 1.00 89.75 246 SER A N 1
ATOM 2015 C CA . SER A 1 246 ? 8.697 8.645 -7.754 1.00 89.75 246 SER A CA 1
ATOM 2016 C C . SER A 1 246 ? 8.324 10.133 -7.807 1.00 89.75 246 SER A C 1
ATOM 2018 O O . SER A 1 246 ? 8.248 10.709 -8.892 1.00 89.75 246 SER A O 1
ATOM 2020 N N . ASP A 1 247 ? 8.213 10.781 -6.644 1.00 84.88 247 ASP A N 1
ATOM 2021 C CA . ASP A 1 247 ? 7.903 12.211 -6.538 1.00 84.88 247 ASP A CA 1
ATOM 2022 C C . ASP A 1 247 ? 8.989 13.091 -7.160 1.00 84.88 247 ASP A C 1
ATOM 2024 O O . ASP A 1 247 ? 8.676 14.014 -7.914 1.00 84.88 247 ASP A O 1
ATOM 2028 N N . GLU A 1 248 ? 10.261 12.764 -6.916 1.00 89.31 248 GLU A N 1
ATOM 2029 C CA . GLU A 1 248 ? 11.396 13.433 -7.554 1.00 89.31 248 GLU A CA 1
ATOM 2030 C C . GLU A 1 248 ? 11.294 13.341 -9.085 1.00 89.31 248 GLU A C 1
ATOM 2032 O O . GLU A 1 248 ? 11.317 14.361 -9.770 1.00 89.31 248 GLU A O 1
ATOM 2037 N N . ILE A 1 249 ? 11.083 12.143 -9.640 1.00 92.56 249 ILE A N 1
ATOM 2038 C CA . ILE A 1 249 ? 10.943 11.941 -11.092 1.00 92.56 249 ILE A CA 1
ATOM 2039 C C . ILE A 1 249 ? 9.731 12.699 -11.652 1.00 92.56 249 ILE A C 1
ATOM 2041 O O . ILE A 1 249 ? 9.802 13.252 -12.754 1.00 92.56 249 ILE A O 1
ATOM 2045 N N . ALA A 1 250 ? 8.618 12.727 -10.914 1.00 87.44 250 ALA A N 1
ATOM 2046 C CA . ALA A 1 250 ? 7.402 13.433 -11.302 1.00 87.44 250 ALA A CA 1
ATOM 2047 C C . ALA A 1 250 ? 7.574 14.961 -11.307 1.00 87.44 250 ALA A C 1
ATOM 2049 O O . ALA A 1 250 ? 6.842 15.640 -12.031 1.00 87.44 250 ALA A O 1
ATOM 2050 N N . SER A 1 251 ? 8.539 15.487 -10.543 1.00 89.44 251 SER A N 1
ATOM 2051 C CA . SER A 1 251 ? 8.883 16.913 -10.502 1.00 89.44 251 SER A CA 1
ATOM 2052 C C . SER A 1 251 ? 9.718 17.380 -11.700 1.00 89.44 251 SER A C 1
ATOM 2054 O O . SER A 1 251 ? 9.719 18.564 -12.016 1.00 89.44 251 SER A O 1
ATOM 2056 N N . TRP A 1 252 ? 10.376 16.464 -12.422 1.00 86.19 252 TRP A N 1
ATOM 2057 C CA . TRP A 1 252 ? 11.191 16.762 -13.612 1.00 86.19 252 TRP A CA 1
ATOM 2058 C C . TRP A 1 252 ? 10.359 17.024 -14.881 1.00 86.19 252 TRP A C 1
ATOM 2060 O O . TRP A 1 252 ? 10.823 16.745 -15.993 1.00 86.19 252 TRP A O 1
ATOM 2070 N N . LYS A 1 253 ? 9.103 17.447 -14.709 1.00 57.62 253 LYS A N 1
ATOM 2071 C CA . LYS A 1 253 ? 8.188 17.801 -15.796 1.00 57.62 253 LYS A CA 1
ATOM 2072 C C . LYS A 1 253 ? 8.546 19.152 -16.394 1.00 57.62 253 LYS A C 1
ATOM 2074 O O . LYS A 1 253 ? 8.821 20.087 -15.614 1.00 57.62 253 LYS A O 1
#

S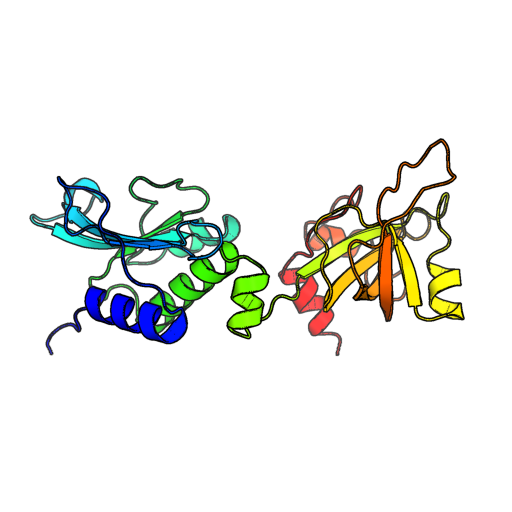equence (253 aa):
MSNPNLRQFILDYVDRHYNTAPEYLWKRDPNYAVLRHQDNRKWYAIIMDIPRSSLGLQGEGRIDAINLKCPTEMVDDFLQQKGFLPAYHMNKANWITVLLDGSVDQETLLFLINSSFDITATRQTKQALQIDTQTEWIVPANPKYYDVEKELRENGIILWKQSNNVAVDDIVYIYVTAPTAAIRYQCLVLEANIPHRSKHKDLRVDRVMRIQCLKEFSPTQLSRDLLRQFGITAVRGPRRMPKALSDEIASWK

Radius of gyration: 22.76 Å; Cα contacts (8 Å, |Δi|>4): 450; chains: 1; bounding box: 50×44×67 Å

Foldseek 3Di:
DPQPPVVVVVQVVCCVQQVWHWDQDDPVFSVWTFTAHPPPRDTQKIWGFAFCVLQVHDDGGTFIKMKGFAQLVCLVVQCVAPQKGQDDVDDSSTIIIGTPPCSDPPVVVVVRSVVSCVVRDDPVSCVVSVHDPAFEKEFEDEPVVDPVVVVCVVPQKDWAFDQDPDAAQYWYFYQYPPPLQFGFFIKGFHAWFAADQDPDPVDGRGITTMIGTPDTDHSPPGHCVVVVVLVCNDRPGMDTDRPVVVVVVVVVD

Secondary structure (DSSP, 8-state):
-PPP-HHHHHHHHHHHHH----B---SSSTT-EEEE-TTT--EEEEEEEEEGGGGT-SSSSEEEEEEEE--HHHHHHHHTSTTEEEPSSS-TTTEEEEESSSSS-HHHHHHHHHHHHHHHS-HHHHHHTT-----EEEEEE-TTT--HHHHHHHHSEEEEE--S---TT-EEEEEE-TTT-EEEEEEEEEEEEEE-----TT----EEEEEEEEEE--TTTTBHHHHHHTT----SS-EEPPHHHHHHHHH--

InterPro domains:
  IPR007351 YjbR [PTHR35145] (3-127)
  IPR038056 YjbR-like superfamily [G3DSA:3.90.1150.30] (6-128)
  IPR038056 YjbR-like superfamily [SSF142906] (8-128)
  IPR058532 YjbR/MT2646/Rv2570-like [PF04237] (19-118)

pLDDT: mean 90.63, std 9.65, range [35.16, 98.81]